Protein AF-A0A0F9Z5M5-F1 (afdb_monomer_lite)

Structure (mmCIF, N/CA/C/O backbone):
data_AF-A0A0F9Z5M5-F1
#
_entry.id   AF-A0A0F9Z5M5-F1
#
loop_
_atom_site.group_PDB
_atom_site.id
_atom_site.type_symbol
_atom_site.label_atom_id
_atom_site.label_alt_id
_atom_site.label_comp_id
_atom_site.label_asym_id
_atom_site.label_entity_id
_atom_site.label_seq_id
_atom_site.pdbx_PDB_ins_code
_atom_site.Cartn_x
_atom_site.Cartn_y
_atom_site.Cartn_z
_atom_site.occupancy
_atom_site.B_iso_or_equiv
_atom_site.auth_seq_id
_atom_site.auth_comp_id
_atom_site.auth_asym_id
_atom_site.auth_atom_id
_atom_site.pdbx_PDB_model_num
ATOM 1 N N . MET A 1 1 ? -6.703 -48.027 65.427 1.00 43.44 1 MET A N 1
ATOM 2 C CA . MET A 1 1 ? -5.356 -48.078 64.815 1.00 43.44 1 MET A CA 1
ATOM 3 C C . MET A 1 1 ? -5.454 -48.694 63.423 1.00 43.44 1 MET A C 1
ATOM 5 O O . MET A 1 1 ? -5.567 -49.906 63.315 1.00 43.44 1 MET A O 1
ATOM 9 N N . LYS A 1 2 ? -5.464 -47.878 62.363 1.00 37.56 2 LYS A N 1
ATOM 10 C CA . LYS A 1 2 ? -5.281 -48.326 60.972 1.00 37.56 2 LYS A CA 1
ATOM 11 C C . LYS A 1 2 ? -4.351 -47.316 60.296 1.00 37.56 2 LYS A C 1
ATOM 13 O O . LYS A 1 2 ? -4.646 -46.127 60.297 1.00 37.56 2 LYS A O 1
ATOM 18 N N . LYS A 1 3 ? -3.185 -47.791 59.857 1.00 40.62 3 LYS A N 1
ATOM 19 C CA . LYS A 1 3 ? -2.109 -46.996 59.254 1.00 40.62 3 LYS A CA 1
ATOM 20 C C . LYS A 1 3 ? -2.462 -46.734 57.786 1.00 40.62 3 LYS A C 1
ATOM 22 O O . LYS A 1 3 ? -2.681 -47.694 57.056 1.00 40.62 3 LYS A O 1
ATOM 27 N N . PHE A 1 4 ? -2.510 -45.471 57.367 1.00 39.47 4 PHE A N 1
ATOM 28 C CA . PHE A 1 4 ? -2.543 -45.097 55.950 1.00 39.47 4 PHE A CA 1
ATOM 29 C C . PHE A 1 4 ? -1.102 -44.925 55.461 1.00 39.47 4 PHE A C 1
ATOM 31 O O . PHE A 1 4 ? -0.333 -44.158 56.036 1.00 39.47 4 PHE A O 1
ATOM 38 N N . SER A 1 5 ? -0.732 -45.698 54.443 1.00 38.06 5 SER A N 1
ATOM 39 C CA . SER A 1 5 ? 0.566 -45.642 53.772 1.00 38.06 5 SER A CA 1
ATOM 40 C C . SER A 1 5 ? 0.435 -44.741 52.540 1.00 38.06 5 SER A C 1
ATOM 42 O O . SER A 1 5 ? -0.481 -44.931 51.741 1.00 38.06 5 SER A O 1
ATOM 44 N N . TYR A 1 6 ? 1.306 -43.737 52.422 1.00 44.00 6 TYR A N 1
ATOM 45 C CA . TYR A 1 6 ? 1.390 -42.830 51.276 1.00 44.00 6 TYR A CA 1
ATOM 46 C C . TYR A 1 6 ? 2.167 -43.509 50.140 1.00 44.00 6 TYR A C 1
ATOM 48 O O . TYR A 1 6 ? 3.350 -43.805 50.293 1.00 44.00 6 TYR A O 1
ATOM 56 N N . GLY A 1 7 ? 1.507 -43.748 49.005 1.00 44.16 7 GLY A N 1
ATOM 57 C CA . GLY A 1 7 ? 2.155 -44.142 47.755 1.00 44.16 7 GLY A CA 1
ATOM 58 C C . GLY A 1 7 ? 2.565 -42.905 46.957 1.00 44.16 7 GLY A C 1
ATOM 59 O O . GLY A 1 7 ? 1.721 -42.080 46.617 1.00 44.16 7 GLY A O 1
ATOM 60 N N . ILE A 1 8 ? 3.859 -42.774 46.672 1.00 45.84 8 ILE A N 1
ATOM 61 C CA . ILE A 1 8 ? 4.431 -41.740 45.802 1.00 45.84 8 ILE A CA 1
ATOM 62 C C . ILE A 1 8 ? 4.088 -42.104 44.351 1.00 45.84 8 ILE A C 1
ATOM 64 O O . ILE A 1 8 ? 4.605 -43.084 43.820 1.00 45.84 8 ILE A O 1
ATOM 68 N N . ALA A 1 9 ? 3.214 -41.327 43.711 1.00 45.81 9 ALA A N 1
ATOM 69 C CA . ALA A 1 9 ? 2.979 -41.405 42.273 1.00 45.81 9 ALA A CA 1
ATOM 70 C C . ALA A 1 9 ? 4.028 -40.545 41.552 1.00 45.81 9 ALA A C 1
ATOM 72 O O . ALA A 1 9 ? 3.984 -39.316 41.595 1.00 45.81 9 ALA A O 1
ATOM 73 N N . LEU A 1 10 ? 4.999 -41.206 40.922 1.00 44.00 10 LEU A N 1
ATOM 74 C CA . LEU A 1 10 ? 6.017 -40.589 40.078 1.00 44.00 10 LEU A CA 1
ATOM 75 C C . LEU A 1 10 ? 5.361 -40.194 38.741 1.00 44.00 10 LEU A C 1
ATOM 77 O O . LEU A 1 10 ? 5.161 -41.034 37.866 1.00 44.00 10 LEU A O 1
ATOM 81 N N . GLY A 1 11 ? 4.950 -38.932 38.608 1.00 46.72 11 GLY A N 1
ATOM 82 C CA . GLY A 1 11 ? 4.392 -38.397 37.366 1.00 46.72 11 GLY A CA 1
ATOM 83 C C . GLY A 1 11 ? 5.468 -38.277 36.286 1.00 46.72 11 GLY A C 1
ATOM 84 O O . GLY A 1 11 ? 6.406 -37.495 36.428 1.00 46.72 11 GLY A O 1
ATOM 85 N N . LEU A 1 12 ? 5.329 -39.047 35.205 1.00 49.50 12 LEU A N 1
ATOM 86 C CA . LEU A 1 12 ? 6.102 -38.885 33.973 1.00 49.50 12 LEU A CA 1
ATOM 87 C C . LEU A 1 12 ? 5.717 -37.551 33.315 1.00 49.50 12 LEU A C 1
ATOM 89 O O . LEU A 1 12 ? 4.673 -37.436 32.675 1.00 49.50 12 LEU A O 1
ATOM 93 N N . LEU A 1 13 ? 6.566 -36.539 33.491 1.00 45.50 13 LEU A N 1
ATOM 94 C CA . LEU A 1 13 ? 6.554 -35.314 32.695 1.00 45.50 13 LEU A CA 1
ATOM 95 C C . LEU A 1 13 ? 6.921 -35.674 31.250 1.00 45.50 13 LEU A C 1
ATOM 97 O O . LEU A 1 13 ? 8.088 -35.902 30.935 1.00 45.50 13 LEU A O 1
ATOM 101 N N . ILE A 1 14 ? 5.923 -35.740 30.371 1.00 52.19 14 ILE A N 1
ATOM 102 C CA . ILE A 1 14 ? 6.148 -35.758 28.925 1.00 52.19 14 ILE A CA 1
ATOM 103 C C . ILE A 1 14 ? 6.487 -34.321 28.529 1.00 52.19 14 ILE A C 1
ATOM 105 O O . ILE A 1 14 ? 5.607 -33.497 28.290 1.00 52.19 14 ILE A O 1
ATOM 109 N N . SER A 1 15 ? 7.779 -34.004 28.523 1.00 46.41 15 SER A N 1
ATOM 110 C CA . SER A 1 15 ? 8.283 -32.754 27.965 1.00 46.41 15 SER A CA 1
ATOM 111 C C . SER A 1 15 ? 7.985 -32.732 26.467 1.00 46.41 15 SER A C 1
ATOM 113 O O . SER A 1 15 ? 8.542 -33.522 25.706 1.00 46.41 15 SER A O 1
ATOM 115 N N . PHE A 1 16 ? 7.095 -31.838 26.043 1.00 57.31 16 PHE A N 1
ATOM 116 C CA . PHE A 1 16 ? 6.850 -31.558 24.633 1.00 57.31 16 PHE A CA 1
ATOM 117 C C . PHE A 1 16 ? 8.074 -30.807 24.091 1.00 57.31 16 PHE A C 1
ATOM 119 O O . PHE A 1 16 ? 8.231 -29.609 24.317 1.00 57.31 16 PHE A O 1
ATOM 126 N N . ILE A 1 17 ? 9.000 -31.532 23.462 1.00 60.59 17 ILE A N 1
ATOM 127 C CA . ILE A 1 17 ? 10.152 -30.929 22.790 1.00 60.59 17 ILE A CA 1
ATOM 128 C C . ILE A 1 17 ? 9.629 -30.337 21.474 1.00 60.59 17 ILE A C 1
ATOM 130 O O . ILE A 1 17 ? 9.113 -31.099 20.653 1.00 60.59 17 ILE A O 1
ATOM 134 N N . PRO A 1 18 ? 9.729 -29.016 21.244 1.00 49.28 18 PRO A N 1
ATOM 135 C CA . PRO A 1 18 ? 9.397 -28.456 19.944 1.00 49.28 18 PRO A CA 1
ATOM 136 C C . PRO A 1 18 ? 10.365 -29.047 18.916 1.00 49.28 18 PRO A C 1
ATOM 138 O O . PRO A 1 18 ? 11.583 -28.960 19.080 1.00 49.28 18 PRO A O 1
ATOM 141 N N . ALA A 1 19 ? 9.828 -29.695 17.881 1.00 49.19 19 ALA A N 1
ATOM 142 C CA . ALA A 1 19 ? 10.633 -30.231 16.796 1.00 49.19 19 ALA A CA 1
ATOM 143 C C . ALA A 1 19 ? 11.334 -29.064 16.091 1.00 49.19 19 ALA A C 1
ATOM 145 O O . ALA A 1 19 ? 10.706 -28.272 15.390 1.00 49.19 19 ALA A O 1
ATOM 146 N N . THR A 1 20 ? 12.642 -28.934 16.295 1.00 40.03 20 THR A N 1
ATOM 147 C CA . THR A 1 20 ? 13.469 -28.041 15.489 1.00 40.03 20 THR A CA 1
ATOM 148 C C . THR A 1 20 ? 13.475 -28.583 14.067 1.00 40.03 20 THR A C 1
ATOM 150 O O . THR A 1 20 ? 13.992 -29.677 13.835 1.00 40.03 20 THR A O 1
ATOM 153 N N . ILE A 1 21 ? 12.898 -27.837 13.123 1.00 47.84 21 ILE A N 1
ATOM 154 C CA . ILE A 1 21 ? 13.001 -28.121 11.688 1.00 47.84 21 ILE A CA 1
ATOM 155 C C . ILE A 1 21 ? 14.459 -27.869 11.292 1.00 47.84 21 ILE A C 1
ATOM 157 O O . ILE A 1 21 ? 14.852 -26.766 10.922 1.00 47.84 21 ILE A O 1
ATOM 161 N N . ALA A 1 22 ? 15.299 -28.888 11.456 1.00 47.69 22 ALA A N 1
ATOM 162 C CA . ALA A 1 22 ? 16.627 -28.901 10.875 1.00 47.69 22 ALA A CA 1
ATOM 163 C C . ALA A 1 22 ? 16.461 -29.086 9.363 1.00 47.69 22 ALA A C 1
ATOM 165 O O . ALA A 1 22 ? 15.800 -30.030 8.922 1.00 47.69 22 ALA A O 1
ATOM 166 N N . ALA A 1 23 ? 17.049 -28.189 8.569 1.00 51.50 23 ALA A N 1
ATOM 167 C CA . ALA A 1 23 ? 17.140 -28.370 7.126 1.00 51.50 23 ALA A CA 1
ATOM 168 C C . ALA A 1 23 ? 17.802 -29.728 6.858 1.00 51.50 23 ALA A C 1
ATOM 170 O O . ALA A 1 23 ? 18.969 -29.938 7.188 1.00 51.50 23 ALA A O 1
ATOM 171 N N . THR A 1 24 ? 17.027 -30.680 6.340 1.00 62.72 24 THR A N 1
ATOM 172 C CA . THR A 1 24 ? 17.525 -32.032 6.095 1.00 62.72 24 THR A CA 1
ATOM 173 C C . THR A 1 24 ? 18.386 -31.981 4.842 1.00 62.72 24 THR A C 1
ATOM 175 O O . THR A 1 24 ? 17.888 -31.683 3.760 1.00 62.72 24 THR A O 1
ATOM 178 N N . THR A 1 25 ? 19.688 -32.210 4.990 1.00 79.44 25 THR A N 1
ATOM 179 C CA . THR A 1 25 ? 20.616 -32.358 3.868 1.00 79.44 25 THR A CA 1
ATOM 180 C C . THR A 1 25 ? 20.804 -33.844 3.578 1.00 79.44 25 THR A C 1
ATOM 182 O O . THR A 1 25 ? 21.064 -34.635 4.485 1.00 79.44 25 THR A O 1
ATOM 185 N N . PHE A 1 26 ? 20.650 -34.239 2.314 1.00 90.94 26 PHE A N 1
ATOM 186 C CA . PHE A 1 26 ? 20.865 -35.619 1.872 1.00 90.94 26 PHE A CA 1
ATOM 187 C C . PHE A 1 26 ? 22.280 -35.767 1.319 1.00 90.94 26 PHE A C 1
ATOM 189 O O . PHE A 1 26 ? 22.700 -34.970 0.479 1.00 90.94 26 PHE A O 1
ATOM 196 N N . PHE A 1 27 ? 23.029 -36.776 1.767 1.00 92.00 27 PHE A N 1
ATOM 197 C CA . PHE A 1 27 ? 24.441 -36.920 1.377 1.00 92.00 27 PHE A CA 1
ATOM 198 C C . PHE A 1 27 ? 24.638 -37.285 -0.105 1.00 92.00 27 PHE A C 1
ATOM 200 O O . PHE A 1 27 ? 25.731 -37.122 -0.643 1.00 92.00 27 PHE A O 1
ATOM 207 N N . ASP A 1 28 ? 23.598 -37.795 -0.762 1.00 92.88 28 ASP A N 1
ATOM 208 C CA . ASP A 1 28 ? 23.586 -38.229 -2.160 1.00 92.88 28 ASP A CA 1
ATOM 209 C C . ASP A 1 28 ? 22.924 -37.214 -3.108 1.00 92.88 28 ASP A C 1
ATOM 211 O O . ASP A 1 28 ? 22.739 -37.500 -4.290 1.00 92.88 28 ASP A O 1
ATOM 215 N N . VAL A 1 29 ? 22.604 -36.012 -2.619 1.00 92.75 29 VAL A N 1
ATOM 216 C CA . VAL A 1 29 ? 22.066 -34.907 -3.422 1.00 92.75 29 VAL A CA 1
ATOM 217 C C . VAL A 1 29 ? 23.162 -33.863 -3.625 1.00 92.75 29 VAL A C 1
ATOM 219 O O . VAL A 1 29 ? 23.455 -33.049 -2.752 1.00 92.75 29 VAL A O 1
ATOM 222 N N . GLN A 1 30 ? 23.800 -33.891 -4.797 1.00 91.88 30 GLN A N 1
ATOM 223 C CA . GLN A 1 30 ? 24.919 -32.992 -5.101 1.00 91.88 30 GLN A CA 1
ATOM 224 C C . GLN A 1 30 ? 24.427 -31.557 -5.338 1.00 91.88 30 GLN A C 1
ATOM 226 O O . GLN A 1 30 ? 23.383 -31.349 -5.957 1.00 91.88 30 GLN A O 1
ATOM 231 N N . LEU A 1 31 ? 25.198 -30.561 -4.887 1.00 88.00 31 LEU A N 1
ATOM 232 C CA . LEU A 1 31 ? 24.842 -29.133 -4.975 1.00 88.00 31 LEU A CA 1
ATOM 233 C C . LEU A 1 31 ? 24.601 -28.635 -6.407 1.00 88.00 31 LEU A C 1
ATOM 235 O O . LEU A 1 31 ? 23.789 -27.749 -6.625 1.00 88.00 31 LEU A O 1
ATOM 239 N N . ASN A 1 32 ? 25.297 -29.205 -7.386 1.00 91.62 32 ASN A N 1
ATOM 240 C CA . ASN A 1 32 ? 25.220 -28.828 -8.799 1.00 91.62 32 ASN A CA 1
ATOM 241 C C . ASN A 1 32 ? 24.261 -29.710 -9.620 1.00 91.62 32 ASN A C 1
ATOM 243 O O . ASN A 1 32 ? 24.210 -29.581 -10.843 1.00 91.62 32 ASN A O 1
ATOM 247 N N . SER A 1 33 ? 23.536 -30.633 -8.982 1.00 92.19 33 SER A N 1
ATOM 248 C CA . SER A 1 33 ? 22.550 -31.458 -9.678 1.00 92.19 33 SER A CA 1
ATOM 249 C C . SER A 1 33 ? 21.309 -30.645 -10.023 1.00 92.19 33 SER A C 1
ATOM 251 O O . SER A 1 33 ? 20.822 -29.868 -9.207 1.00 92.19 33 SER A O 1
ATOM 253 N N . TRP A 1 34 ? 20.741 -30.884 -11.206 1.00 94.88 34 TRP A N 1
ATOM 254 C CA . TRP A 1 34 ? 19.556 -30.170 -11.700 1.00 94.88 34 TRP A CA 1
ATOM 255 C C . TRP A 1 34 ? 18.333 -30.275 -10.768 1.00 94.88 34 TRP A C 1
ATOM 257 O O . TRP A 1 34 ? 17.458 -29.415 -10.800 1.00 94.88 34 TRP A O 1
ATOM 267 N N . TYR A 1 35 ? 18.265 -31.321 -9.937 1.00 91.69 35 TYR A N 1
ATOM 268 C CA . TYR A 1 35 ? 17.181 -31.560 -8.983 1.00 91.69 35 TYR A CA 1
ATOM 269 C C . TYR A 1 35 ? 17.442 -31.000 -7.577 1.00 91.69 35 TYR A C 1
ATOM 271 O O . TYR A 1 35 ? 16.535 -31.069 -6.748 1.00 91.69 35 TYR A O 1
ATOM 279 N N . ASN A 1 36 ? 18.637 -30.467 -7.282 1.00 93.25 36 ASN A N 1
ATOM 280 C CA . ASN A 1 36 ? 19.025 -30.057 -5.926 1.00 93.25 36 ASN A CA 1
ATOM 281 C C . ASN A 1 36 ? 18.005 -29.090 -5.310 1.00 93.25 36 ASN A C 1
ATOM 283 O O . ASN A 1 36 ? 17.391 -29.418 -4.296 1.00 93.25 36 ASN A O 1
ATOM 287 N N . ASP A 1 37 ? 17.746 -27.967 -5.984 1.00 90.81 37 ASP A N 1
ATOM 288 C CA . ASP A 1 37 ? 16.837 -26.924 -5.498 1.00 90.81 37 ASP A CA 1
ATOM 289 C C . ASP A 1 37 ? 15.429 -27.463 -5.222 1.00 90.81 37 ASP A C 1
ATOM 291 O O . ASP A 1 37 ? 14.803 -27.133 -4.215 1.00 90.81 37 ASP A O 1
ATOM 295 N N . SER A 1 38 ? 14.933 -28.337 -6.102 1.00 93.38 38 SER A N 1
ATOM 296 C CA . SER A 1 38 ? 13.601 -28.932 -5.965 1.00 93.38 38 SER A CA 1
ATOM 297 C C . SER A 1 38 ? 13.529 -29.871 -4.763 1.00 93.38 38 SER A C 1
ATOM 299 O O . SER A 1 38 ? 12.579 -29.800 -3.983 1.00 93.38 38 SER A O 1
ATOM 301 N N . VAL A 1 39 ? 14.542 -30.722 -4.584 1.00 93.50 39 VAL A N 1
ATOM 302 C CA . VAL A 1 39 ? 14.620 -31.661 -3.460 1.00 93.50 39 VAL A CA 1
ATOM 303 C C . VAL A 1 39 ? 14.765 -30.907 -2.140 1.00 93.50 39 VAL A C 1
ATOM 305 O O . VAL A 1 39 ? 14.009 -31.151 -1.201 1.00 93.50 39 VAL A O 1
ATOM 308 N N . MET A 1 40 ? 15.672 -29.934 -2.072 1.00 91.69 40 MET A N 1
ATOM 309 C CA . MET A 1 40 ? 15.881 -29.140 -0.861 1.00 91.69 40 MET A CA 1
ATOM 310 C C . MET A 1 40 ? 14.625 -28.349 -0.484 1.00 91.69 40 MET A C 1
ATOM 312 O O . MET A 1 40 ? 14.223 -28.360 0.680 1.00 91.69 40 MET A O 1
ATOM 316 N N . LYS A 1 41 ? 13.947 -27.732 -1.461 1.00 91.19 41 LYS A N 1
ATOM 317 C CA . LYS A 1 41 ? 12.695 -27.002 -1.225 1.00 91.19 41 LYS A CA 1
ATOM 318 C C . LYS A 1 41 ? 11.592 -27.921 -0.707 1.00 91.19 41 LYS A C 1
ATOM 320 O O . LYS A 1 41 ? 11.009 -27.646 0.336 1.00 91.19 41 LYS A O 1
ATOM 325 N N . LEU A 1 42 ? 11.307 -29.020 -1.407 1.00 93.38 42 LEU A N 1
ATOM 326 C CA . LEU A 1 42 ? 10.233 -29.938 -1.016 1.00 93.38 42 LEU A CA 1
ATOM 327 C C . LEU A 1 42 ? 10.525 -30.641 0.316 1.00 93.38 42 LEU A C 1
ATOM 329 O O . LEU A 1 42 ? 9.593 -30.909 1.073 1.00 93.38 42 LEU A O 1
ATOM 333 N N . SER A 1 43 ? 11.795 -30.927 0.618 1.00 92.88 43 SER A N 1
ATOM 334 C CA . SER A 1 43 ? 12.188 -31.493 1.910 1.00 92.88 43 SER A CA 1
ATOM 335 C C . SER A 1 43 ? 12.054 -30.471 3.033 1.00 92.88 43 SER A C 1
ATOM 337 O O . SER A 1 43 ? 11.601 -30.830 4.116 1.00 92.88 43 SER A O 1
ATOM 339 N N . GLY A 1 44 ? 12.406 -29.206 2.784 1.00 87.94 44 GLY A N 1
ATOM 340 C CA . GLY A 1 44 ? 12.206 -28.110 3.735 1.00 87.94 44 GLY A CA 1
ATOM 341 C C . GLY A 1 44 ? 10.730 -27.867 4.057 1.00 87.94 44 GLY A C 1
ATOM 342 O O . GLY A 1 44 ? 10.398 -27.542 5.191 1.00 87.94 44 GLY A O 1
ATOM 343 N N . LEU A 1 45 ? 9.842 -28.107 3.087 1.00 89.38 45 LEU A N 1
ATOM 344 C CA . LEU A 1 45 ? 8.386 -28.092 3.273 1.00 89.38 45 LEU A CA 1
ATOM 345 C C . LEU A 1 45 ? 7.833 -29.381 3.915 1.00 89.38 45 LEU A C 1
ATOM 347 O O . LEU A 1 45 ? 6.632 -29.483 4.146 1.00 89.38 45 LEU A O 1
ATOM 351 N N . GLY A 1 46 ? 8.670 -30.395 4.164 1.00 90.69 46 GLY A N 1
ATOM 352 C CA . GLY A 1 46 ? 8.250 -31.693 4.706 1.00 90.69 46 GLY A CA 1
ATOM 353 C C . GLY A 1 46 ? 7.440 -32.570 3.739 1.00 90.69 46 GLY A C 1
ATOM 354 O O . GLY A 1 46 ? 6.939 -33.620 4.148 1.00 90.69 46 GLY A O 1
ATOM 355 N N . ILE A 1 47 ? 7.322 -32.173 2.466 1.00 94.50 47 ILE A N 1
ATOM 356 C CA . ILE A 1 47 ? 6.550 -32.880 1.431 1.00 94.50 47 ILE A CA 1
ATOM 357 C C . ILE A 1 47 ? 7.255 -34.182 1.047 1.00 94.50 47 ILE A C 1
ATOM 359 O O . ILE A 1 47 ? 6.648 -35.255 1.032 1.00 94.50 47 ILE A O 1
ATOM 363 N N . ILE A 1 48 ? 8.561 -34.098 0.793 1.00 93.69 48 ILE A N 1
ATOM 364 C CA . ILE A 1 48 ? 9.418 -35.269 0.601 1.00 93.69 48 ILE A CA 1
ATOM 365 C C . ILE A 1 48 ? 10.283 -35.480 1.838 1.00 93.69 48 ILE A C 1
ATOM 367 O O . ILE A 1 48 ? 10.614 -34.544 2.560 1.00 93.69 48 ILE A O 1
ATOM 371 N N . GLN A 1 49 ? 10.645 -36.731 2.081 1.00 89.75 49 GLN A N 1
ATOM 372 C CA . GLN A 1 49 ? 11.559 -37.120 3.146 1.00 89.75 49 GLN A CA 1
ATOM 373 C C . GLN A 1 49 ? 12.539 -38.130 2.561 1.00 89.75 49 GLN A C 1
ATOM 375 O O . GLN A 1 49 ? 12.158 -38.940 1.712 1.00 89.75 49 GLN A O 1
ATOM 380 N N . GLY A 1 50 ? 13.791 -38.063 2.998 1.00 88.75 50 GLY A N 1
ATOM 381 C CA . GLY A 1 50 ? 14.782 -39.074 2.658 1.00 88.75 50 GLY A CA 1
ATOM 382 C C . GLY A 1 50 ? 14.545 -40.385 3.401 1.00 88.75 50 GLY A C 1
ATOM 383 O O . GLY A 1 50 ? 13.589 -40.560 4.158 1.00 88.75 50 GLY A O 1
ATOM 384 N N . TYR A 1 51 ? 15.456 -41.316 3.190 1.00 90.19 51 TYR A N 1
ATOM 385 C CA . TYR A 1 51 ? 15.492 -42.594 3.875 1.00 90.19 51 TYR A CA 1
ATOM 386 C C . TYR A 1 51 ? 16.152 -42.452 5.249 1.00 90.19 51 TYR A C 1
ATOM 388 O O . TYR A 1 51 ? 16.883 -41.503 5.529 1.00 90.19 51 TYR A O 1
ATOM 396 N N . SER A 1 52 ? 15.936 -43.446 6.109 1.00 89.69 52 SER A N 1
ATOM 397 C CA . SER A 1 52 ? 16.507 -43.491 7.462 1.00 89.69 52 SER A CA 1
ATOM 398 C C . SER A 1 52 ? 18.039 -43.503 7.499 1.00 89.69 52 SER A C 1
ATOM 400 O O . SER A 1 52 ? 18.620 -43.254 8.549 1.00 89.69 52 SER A O 1
ATOM 402 N N . ASP A 1 53 ? 18.689 -43.832 6.380 1.00 91.19 53 ASP A N 1
ATOM 403 C CA . ASP A 1 53 ? 20.146 -43.803 6.219 1.00 91.19 53 ASP A CA 1
ATOM 404 C C . ASP A 1 53 ? 20.691 -42.391 5.916 1.00 91.19 53 ASP A C 1
ATOM 406 O O . ASP A 1 53 ? 21.904 -42.211 5.900 1.00 91.19 53 ASP A O 1
ATOM 410 N N . GLY A 1 54 ? 19.820 -41.395 5.706 1.00 89.19 54 GLY A N 1
ATOM 411 C CA . GLY A 1 54 ? 20.191 -40.020 5.358 1.00 89.19 54 GLY A CA 1
ATOM 412 C C . GLY A 1 54 ? 20.298 -39.745 3.852 1.00 89.19 54 GLY A C 1
ATOM 413 O O . GLY A 1 54 ? 20.735 -38.662 3.467 1.00 89.19 54 GLY A O 1
ATOM 414 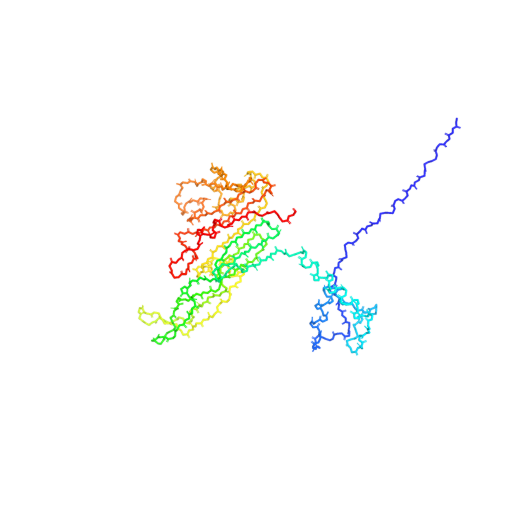N N . SER A 1 55 ? 19.917 -40.700 2.999 1.00 93.69 55 SER A N 1
ATOM 415 C CA . SER A 1 55 ? 19.895 -40.543 1.535 1.00 93.69 55 SER A CA 1
ATOM 416 C C . SER A 1 55 ? 18.534 -40.075 1.008 1.00 93.69 55 SER A C 1
ATOM 418 O O . SER A 1 55 ? 17.516 -40.229 1.680 1.00 93.69 55 SER A O 1
ATOM 420 N N . TYR A 1 56 ? 18.486 -39.564 -0.222 1.00 93.56 56 TYR A N 1
ATOM 421 C CA . TYR A 1 56 ? 17.255 -39.297 -0.979 1.00 93.56 56 TYR A CA 1
ATOM 422 C C . TYR A 1 56 ? 17.035 -40.281 -2.140 1.00 93.56 56 TYR A C 1
ATOM 424 O O . TYR A 1 56 ? 15.898 -40.548 -2.521 1.00 93.56 56 TYR A O 1
ATOM 432 N N . LYS A 1 57 ? 18.111 -40.871 -2.669 1.00 94.31 57 LYS A N 1
ATOM 433 C CA . LYS A 1 57 ? 18.155 -41.798 -3.812 1.00 94.31 57 LYS A CA 1
ATOM 434 C C . LYS A 1 57 ? 17.532 -41.192 -5.080 1.00 94.31 57 LYS A C 1
ATOM 436 O O . LYS A 1 57 ? 16.560 -41.749 -5.590 1.00 94.31 57 LYS A O 1
ATOM 441 N N . PRO A 1 58 ? 18.085 -40.083 -5.613 1.00 92.25 58 PRO A N 1
ATOM 442 C CA . PRO A 1 58 ? 17.480 -39.322 -6.713 1.00 92.25 58 PRO A CA 1
ATOM 443 C C . PRO A 1 58 ? 17.271 -40.131 -8.004 1.00 92.25 58 PRO A C 1
ATOM 445 O O . PRO A 1 58 ? 16.315 -39.874 -8.729 1.00 92.25 58 PRO A O 1
ATOM 448 N N . ASP A 1 59 ? 18.115 -41.134 -8.267 1.00 92.88 59 ASP A N 1
ATOM 449 C CA . ASP A 1 59 ? 18.026 -41.985 -9.465 1.00 92.88 59 ASP A CA 1
ATOM 450 C C . ASP A 1 59 ? 17.137 -43.231 -9.273 1.00 92.88 59 ASP A C 1
ATOM 452 O O . ASP A 1 59 ? 16.960 -44.037 -10.190 1.00 92.88 59 ASP A O 1
ATOM 456 N N . LYS A 1 60 ? 16.578 -43.437 -8.072 1.00 94.31 60 LYS A N 1
ATOM 457 C CA . LYS A 1 60 ? 15.675 -44.559 -7.798 1.00 94.31 60 LYS A CA 1
ATOM 458 C C . LYS A 1 60 ? 14.278 -44.232 -8.325 1.00 94.31 60 LYS A C 1
ATOM 460 O O . LYS A 1 60 ? 13.695 -43.208 -7.983 1.00 94.31 60 LYS A O 1
ATOM 465 N N . ASN A 1 61 ? 13.687 -45.168 -9.067 1.00 94.12 61 ASN A N 1
ATOM 466 C CA . ASN A 1 61 ? 12.283 -45.071 -9.461 1.00 94.12 61 ASN A CA 1
ATOM 467 C C . ASN A 1 61 ? 11.364 -44.967 -8.233 1.00 94.12 61 ASN A C 1
ATOM 469 O O . ASN A 1 61 ? 11.401 -45.825 -7.346 1.00 94.12 61 ASN A O 1
ATOM 473 N N . VAL A 1 62 ? 10.504 -43.949 -8.239 1.00 92.44 62 VAL A N 1
ATOM 474 C CA . VAL A 1 62 ? 9.443 -43.762 -7.244 1.00 92.44 62 VAL A CA 1
ATOM 475 C C . VAL A 1 62 ? 8.361 -44.814 -7.465 1.00 92.44 62 VAL A C 1
ATOM 477 O O . VAL A 1 62 ? 7.844 -44.975 -8.573 1.00 92.44 62 VAL A O 1
ATOM 480 N N . ASN A 1 63 ? 8.000 -45.545 -6.413 1.00 95.31 63 ASN A N 1
ATOM 481 C CA . ASN A 1 63 ? 6.893 -46.495 -6.474 1.00 95.31 63 ASN A CA 1
ATOM 482 C C . ASN A 1 63 ? 5.541 -45.820 -6.172 1.00 95.31 63 ASN A C 1
ATOM 484 O O . ASN A 1 63 ? 5.465 -44.691 -5.692 1.00 95.31 63 ASN A O 1
ATOM 488 N N . ARG A 1 64 ? 4.436 -46.530 -6.436 1.00 96.50 64 ARG A N 1
ATOM 489 C CA . ARG A 1 64 ? 3.078 -45.979 -6.267 1.00 96.50 64 ARG A CA 1
ATOM 490 C C . ARG A 1 64 ? 2.765 -45.541 -4.832 1.00 96.50 64 ARG A C 1
ATOM 492 O O . ARG A 1 64 ? 2.026 -44.579 -4.666 1.00 96.50 64 ARG A O 1
ATOM 499 N N . ALA A 1 65 ? 3.288 -46.237 -3.823 1.00 95.25 65 ALA A N 1
ATOM 500 C CA . ALA A 1 65 ? 3.054 -45.892 -2.423 1.00 95.25 65 ALA A CA 1
ATOM 501 C C . ALA A 1 65 ? 3.847 -44.643 -2.018 1.00 95.25 65 ALA A C 1
ATOM 503 O O . ALA A 1 65 ? 3.292 -43.745 -1.395 1.00 95.25 65 ALA A O 1
ATOM 504 N N . GLU A 1 66 ? 5.112 -44.550 -2.435 1.00 92.38 66 GLU A N 1
ATOM 505 C CA . GLU A 1 66 ? 5.944 -43.356 -2.240 1.00 92.38 66 GLU A CA 1
ATOM 506 C C . GLU A 1 66 ? 5.297 -42.132 -2.904 1.00 92.38 66 GLU A C 1
ATOM 508 O O . GLU A 1 66 ? 5.136 -41.097 -2.262 1.00 92.38 66 GLU A O 1
ATOM 513 N N . LEU A 1 67 ? 4.831 -42.269 -4.152 1.00 95.62 67 LEU A N 1
ATOM 514 C CA . LEU A 1 67 ? 4.121 -41.196 -4.849 1.00 95.62 67 LEU A CA 1
ATOM 515 C C . LEU A 1 67 ? 2.831 -40.787 -4.123 1.00 95.62 67 LEU A C 1
ATOM 517 O O . LEU A 1 67 ? 2.567 -39.595 -3.988 1.00 95.62 67 LEU A O 1
ATOM 521 N N . ALA A 1 68 ? 2.039 -41.750 -3.641 1.00 96.88 68 ALA A N 1
ATOM 522 C CA . ALA A 1 68 ? 0.801 -41.459 -2.918 1.00 96.88 68 ALA A CA 1
ATOM 523 C C . ALA A 1 68 ? 1.059 -40.643 -1.641 1.00 96.88 68 ALA A C 1
ATOM 525 O O . ALA A 1 68 ? 0.349 -39.675 -1.394 1.00 96.88 68 ALA A O 1
ATOM 526 N N . VAL A 1 69 ? 2.105 -40.979 -0.879 1.00 95.50 69 VAL A N 1
ATOM 527 C CA . VAL A 1 69 ? 2.499 -40.227 0.326 1.00 95.50 69 VAL A CA 1
ATOM 528 C C . VAL A 1 69 ? 2.964 -38.809 -0.018 1.00 95.50 69 VAL A C 1
ATOM 530 O O . VAL A 1 69 ? 2.620 -37.865 0.688 1.00 95.50 69 VAL A O 1
ATOM 533 N N . ILE A 1 70 ? 3.725 -38.635 -1.105 1.00 95.56 70 ILE A N 1
ATOM 534 C CA . ILE A 1 70 ? 4.152 -37.304 -1.566 1.00 95.56 70 ILE A CA 1
ATOM 535 C C . ILE A 1 70 ? 2.935 -36.450 -1.941 1.00 95.56 70 ILE A C 1
ATOM 537 O O . ILE A 1 70 ? 2.863 -35.287 -1.546 1.00 95.56 70 ILE A O 1
ATOM 541 N N . ILE A 1 71 ? 1.970 -37.021 -2.671 1.00 96.94 71 ILE A N 1
ATOM 542 C CA . ILE A 1 71 ? 0.735 -36.326 -3.061 1.00 96.94 71 ILE A CA 1
ATOM 543 C C . ILE A 1 71 ? -0.091 -35.953 -1.827 1.00 96.94 71 ILE A C 1
ATOM 545 O O . ILE A 1 71 ? -0.529 -34.813 -1.730 1.00 96.94 71 ILE A O 1
ATOM 549 N N . ASP A 1 72 ? -0.273 -36.870 -0.879 1.00 96.31 72 ASP A N 1
ATOM 550 C CA . ASP A 1 72 ? -1.030 -36.634 0.357 1.00 96.31 72 ASP A CA 1
ATOM 551 C C . ASP A 1 72 ? -0.451 -35.470 1.183 1.00 96.31 72 ASP A C 1
ATOM 553 O O . ASP A 1 72 ? -1.162 -34.537 1.566 1.00 96.31 72 ASP A O 1
ATOM 557 N N . ARG A 1 73 ? 0.875 -35.451 1.362 1.00 95.69 73 ARG A N 1
ATOM 558 C CA . ARG A 1 73 ? 1.576 -34.355 2.050 1.00 95.69 73 ARG A CA 1
ATOM 559 C C . ARG A 1 73 ? 1.503 -33.044 1.280 1.00 95.69 73 ARG A C 1
ATOM 561 O O . ARG A 1 73 ? 1.326 -31.995 1.893 1.00 95.69 73 ARG A O 1
ATOM 568 N N . LEU A 1 74 ? 1.623 -33.090 -0.048 1.00 94.75 74 LEU A N 1
ATOM 569 C CA . LEU A 1 74 ? 1.483 -31.908 -0.896 1.00 94.75 74 LEU A CA 1
ATOM 570 C C . LEU A 1 74 ? 0.070 -31.322 -0.800 1.00 94.75 74 LEU A C 1
ATOM 572 O O . LEU A 1 74 ? -0.066 -30.110 -0.668 1.00 94.75 74 LEU A O 1
ATOM 576 N N . LEU A 1 75 ? -0.969 -32.158 -0.850 1.00 93.31 75 LEU A N 1
ATOM 577 C CA . LEU A 1 75 ? -2.358 -31.717 -0.720 1.00 93.31 75 LEU A CA 1
ATOM 578 C C . LEU A 1 75 ? -2.614 -31.117 0.660 1.00 93.31 75 LEU A C 1
ATOM 580 O O . LEU A 1 75 ? -3.135 -30.012 0.736 1.00 93.31 75 LEU A O 1
ATOM 584 N N . THR A 1 76 ? -2.151 -31.778 1.722 1.00 90.06 76 THR A N 1
ATOM 585 C CA . THR A 1 76 ? -2.233 -31.254 3.092 1.00 90.06 76 THR A CA 1
ATOM 586 C C . THR A 1 76 ? -1.527 -29.904 3.216 1.00 90.06 76 THR A C 1
ATOM 588 O O . THR A 1 76 ? -2.069 -28.971 3.801 1.00 90.06 76 THR A O 1
ATOM 591 N N . TYR A 1 77 ? -0.330 -29.764 2.636 1.00 88.44 77 TYR A N 1
ATOM 592 C CA . TYR A 1 77 ? 0.390 -28.491 2.602 1.00 88.44 77 TYR A CA 1
ATOM 593 C C . TYR A 1 77 ? -0.423 -27.414 1.873 1.00 88.44 77 TYR A C 1
ATOM 595 O O . TYR A 1 77 ? -0.644 -26.343 2.423 1.00 88.44 77 TYR A O 1
ATOM 603 N N . VAL A 1 78 ? -0.939 -27.706 0.675 1.00 86.62 78 VAL A N 1
ATOM 604 C CA . VAL A 1 78 ? -1.763 -26.765 -0.103 1.00 86.62 78 VAL A CA 1
ATOM 605 C C . VAL A 1 78 ? -3.054 -26.387 0.630 1.00 86.62 78 VAL A C 1
ATOM 607 O O . VAL A 1 78 ? -3.471 -25.234 0.569 1.00 86.62 78 VAL A O 1
ATOM 610 N N . GLU A 1 79 ? -3.705 -27.327 1.311 1.00 83.81 79 GLU A N 1
ATOM 611 C CA . GLU A 1 79 ? -4.901 -27.065 2.116 1.00 83.81 79 GLU A CA 1
ATOM 612 C C . GLU A 1 79 ? -4.583 -26.185 3.324 1.00 83.81 79 GLU A C 1
ATOM 614 O O . GLU A 1 79 ? -5.292 -25.209 3.560 1.00 83.81 79 GLU A O 1
ATOM 619 N N . ASN A 1 80 ? -3.482 -26.458 4.025 1.00 80.69 80 ASN A N 1
ATOM 620 C CA . ASN A 1 80 ? -3.018 -25.628 5.131 1.00 80.69 80 ASN A CA 1
ATOM 621 C C . ASN A 1 80 ? -2.628 -24.222 4.660 1.00 80.69 80 ASN A C 1
ATOM 623 O O . ASN A 1 80 ? -2.982 -23.253 5.315 1.00 80.69 80 ASN A O 1
ATOM 627 N N . GLU A 1 81 ? -1.960 -24.073 3.516 1.00 79.94 81 GLU A N 1
ATOM 628 C CA . GLU A 1 81 ? -1.651 -22.760 2.924 1.00 79.94 81 GLU A CA 1
ATOM 629 C C . GLU A 1 81 ? -2.924 -21.999 2.525 1.00 79.94 81 GLU A C 1
ATOM 631 O O . GLU A 1 81 ? -3.006 -20.785 2.692 1.00 79.94 81 GLU A O 1
ATOM 636 N N . LYS A 1 82 ? -3.959 -22.702 2.045 1.00 64.75 82 LYS A N 1
ATOM 637 C CA . LYS A 1 82 ? -5.273 -22.098 1.773 1.00 64.75 82 LYS A CA 1
ATOM 638 C C . LYS A 1 82 ? -6.000 -21.676 3.050 1.00 64.75 82 LYS A C 1
ATOM 640 O O . LYS A 1 82 ? -6.672 -20.651 3.031 1.00 64.75 82 LYS A O 1
ATOM 645 N N . GLN A 1 83 ? -5.887 -22.447 4.132 1.00 66.56 83 GLN A N 1
ATOM 646 C CA . GLN A 1 83 ? -6.450 -22.095 5.441 1.00 66.56 83 GLN A CA 1
ATOM 647 C C . GLN A 1 83 ? -5.659 -20.971 6.126 1.00 66.56 83 GLN A C 1
ATOM 649 O O . GLN A 1 83 ? -6.246 -20.145 6.814 1.00 66.56 83 GLN A O 1
ATOM 654 N N . ASN A 1 84 ? -4.351 -20.889 5.876 1.00 69.88 84 ASN A N 1
ATOM 655 C CA . ASN A 1 84 ? -3.449 -19.852 6.378 1.00 69.88 84 ASN A CA 1
ATOM 656 C C . ASN A 1 84 ? -3.263 -18.701 5.378 1.00 69.88 84 ASN A C 1
ATOM 658 O O . ASN A 1 84 ? -2.230 -18.028 5.387 1.00 69.88 84 ASN A O 1
ATOM 662 N N . LYS A 1 85 ? -4.239 -18.475 4.491 1.00 79.31 85 LYS A N 1
ATOM 663 C CA . LYS A 1 85 ? -4.191 -17.376 3.530 1.00 79.31 85 LYS A CA 1
ATOM 664 C C . LYS A 1 85 ? -4.121 -16.058 4.305 1.00 79.31 85 LYS A C 1
ATOM 666 O O . LYS A 1 85 ? -5.109 -15.633 4.886 1.00 79.31 85 LYS A O 1
ATOM 671 N N . LYS A 1 86 ? -2.944 -15.424 4.340 1.00 87.69 86 LYS A N 1
ATOM 672 C CA . LYS A 1 86 ? -2.714 -14.152 5.052 1.00 87.69 86 LYS A CA 1
ATOM 673 C C . LYS A 1 86 ? -3.519 -13.008 4.436 1.00 87.69 86 LYS A C 1
ATOM 675 O O . LYS A 1 86 ? -4.048 -12.152 5.146 1.00 87.69 86 LYS A O 1
ATOM 680 N N . SER A 1 87 ? -3.628 -13.018 3.114 1.00 92.12 87 SER A N 1
ATOM 681 C CA . SER A 1 87 ? -4.296 -11.979 2.349 1.00 92.12 87 SER A CA 1
ATOM 682 C C . SER A 1 87 ? -4.764 -12.478 0.983 1.00 92.12 87 SER A C 1
ATOM 684 O O . SER A 1 87 ? -4.348 -13.532 0.487 1.00 92.12 87 SER A O 1
ATOM 686 N N . GLU A 1 88 ? -5.648 -11.714 0.354 1.00 93.19 88 GLU A N 1
ATOM 687 C CA . GLU A 1 88 ? -6.046 -11.915 -1.030 1.00 93.19 88 GLU A CA 1
ATOM 688 C C . GLU A 1 88 ? -6.294 -10.603 -1.762 1.00 93.19 88 GLU A C 1
ATOM 690 O O . GLU A 1 88 ? -6.687 -9.605 -1.165 1.00 93.19 88 GLU A O 1
ATOM 695 N N . ILE A 1 89 ? -6.083 -10.629 -3.079 1.00 95.81 89 ILE A N 1
ATOM 696 C CA . ILE A 1 89 ? -6.499 -9.567 -3.989 1.00 95.81 89 ILE A CA 1
ATOM 697 C C . ILE A 1 89 ? -7.519 -10.163 -4.953 1.00 95.81 89 ILE A C 1
ATOM 699 O O . ILE A 1 89 ? -7.220 -11.132 -5.655 1.00 95.81 89 ILE A O 1
ATOM 703 N N . THR A 1 90 ? -8.697 -9.553 -5.010 1.00 95.44 90 THR A N 1
ATOM 704 C CA . THR A 1 90 ? -9.782 -9.922 -5.917 1.00 95.44 90 THR A CA 1
ATOM 705 C C . THR A 1 90 ? -10.011 -8.789 -6.907 1.00 95.44 90 THR A C 1
ATOM 707 O O . THR A 1 90 ? -10.245 -7.647 -6.512 1.00 95.44 90 THR A O 1
ATOM 710 N N . LYS A 1 91 ? -9.961 -9.094 -8.208 1.00 97.44 91 LYS A N 1
ATOM 711 C CA . LYS A 1 91 ? -10.357 -8.142 -9.253 1.00 97.44 91 LYS A CA 1
ATOM 712 C C . LYS A 1 91 ? -11.870 -7.935 -9.174 1.00 97.44 91 LYS A C 1
ATOM 714 O O . LYS A 1 91 ? -12.614 -8.902 -9.321 1.00 97.44 91 LYS A O 1
ATOM 719 N N . ILE A 1 92 ? -12.310 -6.700 -8.941 1.00 97.44 92 ILE A N 1
ATOM 720 C CA . ILE A 1 92 ? -13.735 -6.344 -8.944 1.00 97.44 92 ILE A CA 1
ATOM 721 C C . ILE A 1 92 ? -14.181 -6.106 -10.387 1.00 97.44 92 ILE A C 1
ATOM 723 O O . ILE A 1 92 ? -15.133 -6.719 -10.864 1.00 97.44 92 ILE A O 1
ATOM 727 N N . ASP A 1 93 ? -13.459 -5.231 -11.081 1.00 96.69 93 ASP A N 1
ATOM 728 C CA . ASP A 1 93 ? -13.668 -4.868 -12.479 1.00 96.69 93 ASP A CA 1
ATOM 729 C C . ASP A 1 93 ? -12.336 -4.395 -13.097 1.00 96.69 93 ASP A C 1
ATOM 731 O O . ASP A 1 93 ? -11.261 -4.677 -12.567 1.00 96.69 93 ASP A O 1
ATOM 735 N N . GLU A 1 94 ? -12.367 -3.751 -14.265 1.00 94.50 94 GLU A N 1
ATOM 736 C CA . GLU A 1 94 ? -11.148 -3.251 -14.923 1.00 94.50 94 GLU A CA 1
ATOM 737 C C . GLU A 1 94 ? -10.478 -2.081 -14.186 1.00 94.50 94 GLU A C 1
ATOM 739 O O . GLU A 1 94 ? -9.292 -1.824 -14.398 1.00 94.50 94 GLU A O 1
ATOM 744 N N . GLU A 1 95 ? -11.217 -1.379 -13.331 1.00 96.56 95 GLU A N 1
ATOM 745 C CA . GLU A 1 95 ? -10.746 -0.201 -12.615 1.00 96.56 95 GLU A CA 1
ATOM 746 C C . GLU A 1 95 ? -10.380 -0.515 -11.165 1.00 96.56 95 GLU A C 1
ATOM 748 O O . GLU A 1 95 ? -9.450 0.094 -10.647 1.00 96.56 95 GLU A O 1
ATOM 753 N N . TRP A 1 96 ? -11.040 -1.482 -10.525 1.00 98.25 96 TRP A N 1
ATOM 754 C CA . TRP A 1 96 ? -10.900 -1.745 -9.096 1.00 98.25 96 TRP A CA 1
ATOM 755 C C . TRP A 1 96 ? -10.457 -3.163 -8.758 1.00 98.25 96 TRP A C 1
ATOM 757 O O . TRP A 1 96 ? -10.974 -4.161 -9.265 1.00 98.25 96 TRP A O 1
ATOM 767 N N . ASN A 1 97 ? -9.569 -3.235 -7.772 1.00 98.50 97 ASN A N 1
ATOM 768 C CA . ASN A 1 97 ? -9.283 -4.435 -7.005 1.00 98.50 97 ASN A CA 1
ATOM 769 C C . ASN A 1 97 ? -9.745 -4.238 -5.558 1.00 98.50 97 ASN A C 1
ATOM 771 O O . ASN A 1 97 ? -9.739 -3.120 -5.041 1.00 98.50 97 ASN A O 1
ATOM 775 N N . GLU A 1 98 ? -10.100 -5.328 -4.887 1.00 98.19 98 GLU A N 1
ATOM 776 C CA . GLU A 1 98 ? -10.257 -5.379 -3.436 1.00 98.19 98 GLU A CA 1
ATOM 777 C C . GLU A 1 98 ? -9.119 -6.193 -2.842 1.00 98.19 98 GLU A C 1
ATOM 779 O O . GLU A 1 98 ? -8.823 -7.293 -3.305 1.00 98.19 98 GLU A O 1
ATOM 784 N N . TYR A 1 99 ? -8.483 -5.645 -1.817 1.00 97.75 99 TYR A N 1
ATOM 785 C CA . TYR A 1 99 ? -7.550 -6.368 -0.975 1.00 97.75 99 TYR A CA 1
ATOM 786 C C . TYR A 1 99 ? -8.218 -6.715 0.339 1.00 97.75 99 TYR A C 1
ATOM 788 O O . TYR A 1 99 ? -8.837 -5.855 0.964 1.00 97.75 99 TYR A O 1
ATOM 796 N N . ILE A 1 100 ? -8.045 -7.958 0.764 1.00 95.56 100 ILE A N 1
ATOM 797 C CA . ILE A 1 100 ? -8.461 -8.455 2.066 1.00 95.56 100 ILE A CA 1
ATOM 798 C C . ILE A 1 100 ? -7.219 -8.974 2.777 1.00 95.56 100 ILE A C 1
ATOM 800 O O . ILE A 1 100 ? -6.439 -9.729 2.201 1.00 95.56 100 ILE A O 1
ATOM 804 N N . ASN A 1 101 ? -7.050 -8.599 4.038 1.00 93.38 101 ASN A N 1
ATOM 805 C CA . ASN A 1 101 ? -6.047 -9.171 4.917 1.00 93.38 101 ASN A CA 1
ATOM 806 C C . ASN A 1 101 ? -6.741 -9.843 6.105 1.00 93.38 101 ASN A C 1
ATOM 808 O O . ASN A 1 101 ? -7.429 -9.184 6.884 1.00 93.38 101 ASN A O 1
ATOM 812 N N . TYR A 1 102 ? -6.547 -11.153 6.231 1.00 89.12 102 TYR A N 1
ATOM 813 C CA . TYR A 1 102 ? -7.178 -11.985 7.256 1.00 89.12 102 TYR A CA 1
ATOM 814 C C . TYR A 1 102 ? -6.385 -11.999 8.570 1.00 89.12 102 TYR A C 1
ATOM 816 O O . TYR A 1 102 ? -6.923 -12.296 9.632 1.00 89.12 102 TYR A O 1
ATOM 824 N N . GLU A 1 103 ? -5.095 -11.650 8.527 1.00 86.12 103 GLU A N 1
ATOM 825 C CA . GLU A 1 103 ? -4.273 -11.526 9.735 1.00 86.12 103 GLU A CA 1
ATOM 826 C C . GLU A 1 103 ? -4.708 -10.314 10.576 1.00 86.12 103 GLU A C 1
ATOM 828 O O . GLU A 1 103 ? -4.853 -10.418 11.797 1.00 86.12 103 GLU A O 1
ATOM 833 N N . TYR A 1 104 ? -4.974 -9.190 9.907 1.00 88.94 104 TYR A N 1
ATOM 834 C CA . TYR A 1 104 ? -5.353 -7.908 10.505 1.00 88.94 104 TYR A CA 1
ATOM 835 C C . TYR A 1 104 ? -6.837 -7.556 10.348 1.00 88.94 104 TYR A C 1
ATOM 837 O O . TYR A 1 104 ? -7.240 -6.461 10.746 1.00 88.94 104 TYR A O 1
ATOM 845 N N . ASP A 1 105 ? -7.635 -8.472 9.795 1.00 91.31 105 ASP A N 1
ATOM 846 C CA . ASP A 1 105 ? -9.090 -8.366 9.683 1.00 91.31 105 ASP A CA 1
ATOM 847 C C . ASP A 1 105 ? -9.547 -7.035 9.050 1.00 91.31 105 ASP A C 1
ATOM 849 O O . ASP A 1 105 ? -10.370 -6.297 9.600 1.00 91.31 105 ASP A O 1
ATOM 853 N N . PHE A 1 106 ? -9.026 -6.713 7.860 1.00 94.94 106 PHE A N 1
ATOM 854 C CA . PHE A 1 106 ? -9.492 -5.556 7.085 1.00 94.94 106 PHE A CA 1
ATOM 855 C C . PHE A 1 106 ? -9.613 -5.826 5.585 1.00 94.94 106 PHE A C 1
ATOM 857 O O . PHE A 1 106 ? -8.963 -6.719 5.040 1.00 94.94 106 PHE A O 1
ATOM 864 N N . SER A 1 107 ? -10.417 -5.002 4.912 1.00 97.06 107 SER A N 1
ATOM 865 C CA . SER A 1 107 ? -10.423 -4.884 3.458 1.00 97.06 107 SER A CA 1
ATOM 866 C C . SER A 1 107 ? -10.345 -3.430 3.002 1.00 97.06 107 SER A C 1
ATOM 868 O O . SER A 1 107 ? -10.716 -2.502 3.727 1.00 97.06 107 SER A O 1
ATOM 870 N N . ILE A 1 108 ? -9.815 -3.221 1.800 1.00 98.06 108 ILE A N 1
ATOM 871 C CA . ILE A 1 108 ? -9.762 -1.917 1.138 1.00 98.06 108 ILE A CA 1
ATOM 872 C C . ILE A 1 108 ? -9.752 -2.105 -0.377 1.00 98.06 108 ILE A C 1
ATOM 874 O O . ILE A 1 108 ? -9.093 -3.006 -0.901 1.00 98.06 108 ILE A O 1
ATOM 878 N N . LYS A 1 109 ? -10.463 -1.238 -1.099 1.00 98.44 109 LYS A N 1
ATOM 879 C CA . LYS A 1 109 ? -10.349 -1.157 -2.552 1.00 98.44 109 LYS A CA 1
ATOM 880 C C . LYS A 1 109 ? -9.182 -0.270 -2.956 1.00 98.44 109 LYS A C 1
ATOM 882 O O . LYS A 1 109 ? -8.915 0.754 -2.331 1.00 98.44 109 LYS A O 1
ATOM 887 N N . PHE A 1 110 ? -8.528 -0.632 -4.048 1.00 98.25 110 PHE A N 1
ATOM 888 C CA . PHE A 1 110 ? -7.496 0.180 -4.680 1.00 98.25 110 PHE A CA 1
ATOM 889 C C . PHE A 1 110 ? -7.627 0.095 -6.206 1.00 98.25 110 PHE A C 1
ATOM 891 O O . PHE A 1 110 ? -8.066 -0.942 -6.722 1.00 98.25 110 PHE A O 1
ATOM 898 N N . PRO A 1 111 ? -7.292 1.170 -6.940 1.00 98.06 111 PRO A N 1
ATOM 899 C CA . PRO A 1 111 ? -7.421 1.173 -8.387 1.00 98.06 111 PRO A CA 1
ATOM 900 C C . PRO A 1 111 ? -6.438 0.178 -9.000 1.00 98.06 111 PRO A C 1
ATOM 902 O O . PRO A 1 111 ? -5.320 0.026 -8.516 1.00 98.06 111 PRO A O 1
ATOM 905 N N . ALA A 1 112 ? -6.821 -0.486 -10.084 1.00 97.75 112 ALA A N 1
ATOM 906 C CA . ALA A 1 112 ? -5.953 -1.413 -10.795 1.00 97.75 112 ALA A CA 1
ATOM 907 C C . ALA A 1 112 ? -4.755 -0.695 -11.428 1.00 97.75 112 ALA A C 1
ATOM 909 O O . ALA A 1 112 ? -3.664 -1.262 -11.480 1.00 97.75 112 ALA A O 1
ATOM 910 N N . ASN A 1 113 ? -4.948 0.548 -11.888 1.00 97.31 113 ASN A N 1
ATOM 911 C CA . ASN A 1 113 ? -3.905 1.365 -12.501 1.00 97.31 113 ASN A CA 1
ATOM 912 C C . ASN A 1 113 ? -4.043 2.846 -12.120 1.00 97.31 113 ASN A C 1
ATOM 914 O O . ASN A 1 113 ? -5.155 3.337 -11.943 1.00 97.31 113 ASN A O 1
ATOM 918 N N . ILE A 1 114 ? -2.924 3.571 -12.086 1.00 96.62 114 ILE A N 1
ATOM 919 C CA . ILE A 1 114 ? -2.880 5.030 -11.890 1.00 96.62 114 ILE A CA 1
ATOM 920 C C . ILE A 1 114 ? -1.932 5.693 -12.876 1.00 96.62 114 ILE A C 1
ATOM 922 O O . ILE A 1 114 ? -0.899 5.122 -13.214 1.00 96.62 114 ILE A O 1
ATOM 926 N N . ASP A 1 115 ? -2.240 6.917 -13.290 1.00 95.69 115 ASP A N 1
ATOM 927 C CA . ASP A 1 115 ? -1.295 7.733 -14.044 1.00 95.69 115 ASP A CA 1
ATOM 928 C C . ASP A 1 115 ? -0.115 8.114 -13.149 1.00 95.69 115 ASP A C 1
ATOM 930 O O . ASP A 1 115 ? -0.285 8.614 -12.033 1.00 95.69 115 ASP A O 1
ATOM 934 N N . HIS A 1 116 ? 1.094 7.887 -13.652 1.00 94.38 116 HIS A N 1
ATOM 935 C CA . HIS A 1 116 ? 2.324 8.216 -12.950 1.00 94.38 116 HIS A CA 1
ATOM 936 C C . HIS A 1 116 ? 3.235 9.029 -13.863 1.00 94.38 116 HIS A C 1
ATOM 938 O O . HIS A 1 116 ? 3.507 8.606 -14.984 1.00 94.38 116 HIS A O 1
ATOM 944 N N . ALA A 1 117 ? 3.740 10.170 -13.380 1.00 92.75 117 ALA A N 1
ATOM 945 C CA . ALA A 1 117 ? 4.552 11.096 -14.180 1.00 92.75 117 ALA A CA 1
ATOM 946 C C . ALA A 1 117 ? 5.821 10.447 -14.757 1.00 92.75 117 ALA A C 1
ATOM 948 O O . ALA A 1 117 ? 6.263 10.801 -15.843 1.00 92.75 117 ALA A O 1
ATOM 949 N N . ASN A 1 118 ? 6.361 9.465 -14.035 1.00 93.69 118 ASN A N 1
ATOM 950 C CA . ASN A 1 118 ? 7.506 8.653 -14.439 1.00 93.69 118 ASN A CA 1
ATOM 951 C C . ASN A 1 118 ? 7.066 7.242 -14.873 1.00 93.69 118 ASN A C 1
ATOM 953 O O . ASN A 1 118 ? 7.607 6.241 -14.396 1.00 93.69 118 ASN A O 1
ATOM 957 N N . GLY A 1 119 ? 5.996 7.155 -15.665 1.00 94.88 119 GLY A N 1
ATOM 958 C CA . GLY A 1 119 ? 5.397 5.890 -16.097 1.00 94.88 119 GLY A CA 1
ATOM 959 C C . GLY A 1 119 ? 6.139 5.222 -17.247 1.00 94.88 119 GLY A C 1
ATOM 960 O O . GLY A 1 119 ? 6.199 3.996 -17.323 1.00 94.88 119 GLY A O 1
ATOM 961 N N . SER A 1 120 ? 6.766 6.019 -18.102 1.00 96.44 120 SER A N 1
ATOM 962 C CA . SER A 1 120 ? 7.697 5.569 -19.134 1.00 96.44 120 SER A CA 1
ATOM 963 C C . SER A 1 120 ? 8.793 6.629 -19.325 1.00 96.44 120 SER A C 1
ATOM 965 O O . SER A 1 120 ? 8.765 7.679 -18.672 1.00 96.44 120 SER A O 1
ATOM 967 N N . CYS A 1 121 ? 9.759 6.364 -20.207 1.00 96.19 121 CYS A N 1
ATOM 968 C CA . CYS A 1 121 ? 10.553 7.438 -20.791 1.00 96.19 121 CYS A CA 1
ATOM 969 C C . CYS A 1 121 ? 10.615 7.316 -22.311 1.00 96.19 121 CYS A C 1
ATOM 971 O O . CYS A 1 121 ? 10.751 6.214 -22.850 1.00 96.19 121 CYS A O 1
ATOM 973 N N . THR A 1 122 ? 10.657 8.463 -22.981 1.00 96.94 122 THR A N 1
ATOM 974 C CA . THR A 1 122 ? 10.894 8.585 -24.421 1.00 96.94 122 THR A CA 1
ATOM 975 C C . THR A 1 122 ? 12.243 9.250 -24.678 1.00 96.94 122 THR A C 1
ATOM 977 O O . THR A 1 122 ? 12.724 10.047 -23.872 1.00 96.94 122 THR A O 1
ATOM 980 N N . TRP A 1 123 ? 12.902 8.888 -25.782 1.00 96.62 123 TRP A N 1
ATOM 981 C CA . TRP A 1 123 ? 14.136 9.547 -26.215 1.00 96.62 123 TRP A CA 1
ATOM 982 C C . TRP A 1 123 ? 13.805 10.706 -27.155 1.00 96.62 123 TRP A C 1
ATOM 984 O O . TRP A 1 123 ? 13.341 10.484 -28.274 1.00 96.62 123 TRP A O 1
ATOM 994 N N . GLU A 1 124 ? 14.073 11.936 -26.720 1.00 95.12 124 GLU A N 1
ATOM 995 C CA . GLU A 1 124 ? 13.723 13.161 -27.438 1.00 95.12 124 GLU A CA 1
ATOM 996 C C . GLU A 1 124 ? 14.826 14.215 -27.305 1.00 95.12 124 GLU A C 1
ATOM 998 O O . GLU A 1 124 ? 15.297 14.510 -26.207 1.00 95.12 124 GLU A O 1
ATOM 1003 N N . ASN A 1 125 ? 15.223 14.825 -28.429 1.00 92.06 125 ASN A N 1
ATOM 1004 C CA . ASN A 1 125 ? 16.227 15.898 -28.467 1.00 92.06 125 ASN A CA 1
ATOM 1005 C C . ASN A 1 125 ? 17.507 15.558 -27.676 1.00 92.06 125 ASN A C 1
ATOM 1007 O O . ASN A 1 125 ? 17.949 16.332 -26.829 1.00 92.06 125 ASN A O 1
ATOM 1011 N N . GLU A 1 126 ? 18.080 14.379 -27.946 1.00 93.75 126 GLU A N 1
ATOM 1012 C CA . GLU A 1 126 ? 19.314 13.878 -27.313 1.00 93.75 126 GLU A CA 1
ATOM 1013 C C . GLU A 1 126 ? 19.215 13.618 -25.795 1.00 93.75 126 GLU A C 1
ATOM 1015 O O . GLU A 1 126 ? 20.230 13.602 -25.100 1.00 93.75 126 GLU A O 1
ATOM 1020 N N . SER A 1 127 ? 18.009 13.422 -25.256 1.00 96.94 127 SER A N 1
ATOM 1021 C CA . SER A 1 127 ? 17.791 13.124 -23.837 1.00 96.94 127 SER A CA 1
ATOM 1022 C C . SER A 1 127 ? 16.597 12.199 -23.642 1.00 96.94 127 SER A C 1
ATOM 1024 O O . SER A 1 127 ? 15.589 12.325 -24.331 1.00 96.94 127 SER A O 1
ATOM 1026 N N . TYR A 1 128 ? 16.637 11.344 -22.622 1.00 97.88 128 TYR A N 1
ATOM 1027 C CA . TYR A 1 128 ? 15.409 10.751 -22.100 1.00 97.88 128 TYR A CA 1
ATOM 1028 C C . TYR A 1 128 ? 14.542 11.814 -21.416 1.00 97.88 128 TYR A C 1
ATOM 1030 O O . TYR A 1 128 ? 15.058 12.700 -20.722 1.00 97.88 128 TYR A O 1
ATOM 1038 N N . ARG A 1 129 ? 13.226 11.723 -21.617 1.00 95.69 129 ARG A N 1
ATOM 1039 C CA . ARG A 1 129 ? 12.192 12.540 -20.972 1.00 95.69 129 ARG A CA 1
ATOM 1040 C C . ARG A 1 129 ? 11.141 11.624 -20.346 1.00 95.69 129 ARG A C 1
ATOM 1042 O O . ARG A 1 129 ? 10.866 10.570 -20.917 1.00 95.69 129 ARG A O 1
ATOM 1049 N N . PRO A 1 130 ? 10.602 11.971 -19.167 1.00 94.88 130 PRO A N 1
ATOM 1050 C CA . PRO A 1 130 ? 9.599 11.145 -18.518 1.00 94.88 130 PRO A CA 1
ATOM 1051 C C . PRO A 1 130 ? 8.261 11.310 -19.240 1.00 94.88 130 PRO A C 1
ATOM 1053 O O . PRO A 1 130 ? 7.923 12.402 -19.700 1.00 94.88 130 PRO A O 1
ATOM 1056 N N . GLU A 1 131 ? 7.491 10.235 -19.307 1.00 95.69 131 GLU A N 1
ATOM 1057 C CA . GLU A 1 131 ? 6.145 10.249 -19.865 1.00 95.69 131 GLU A CA 1
ATOM 1058 C C . GLU A 1 131 ? 5.142 9.762 -18.822 1.00 95.69 131 GLU A C 1
ATOM 1060 O O . GLU A 1 131 ? 5.369 8.778 -18.105 1.00 95.69 131 GLU A O 1
ATOM 1065 N N . THR A 1 132 ? 4.002 10.454 -18.764 1.00 95.38 132 THR A N 1
ATOM 1066 C CA . THR A 1 132 ? 2.894 10.050 -17.903 1.00 95.38 132 THR A CA 1
ATOM 1067 C C . THR A 1 132 ? 2.152 8.883 -18.533 1.00 95.38 132 THR A C 1
ATOM 1069 O O . THR A 1 132 ? 1.498 9.040 -19.560 1.00 95.38 132 THR A O 1
ATOM 1072 N N . VAL A 1 133 ? 2.240 7.720 -17.895 1.00 96.12 133 VAL A N 1
ATOM 1073 C CA . VAL A 1 133 ? 1.576 6.489 -18.334 1.00 96.12 133 VAL A CA 1
ATOM 1074 C C . VAL A 1 133 ? 0.868 5.853 -17.144 1.00 96.12 133 VAL A C 1
ATOM 1076 O O . VAL A 1 133 ? 1.341 5.952 -16.009 1.00 96.12 133 VAL A O 1
ATOM 1079 N N . ALA A 1 134 ? -0.265 5.201 -17.407 1.00 96.56 134 ALA A N 1
ATOM 1080 C CA . ALA A 1 134 ? -0.979 4.417 -16.411 1.00 96.56 134 ALA A CA 1
ATOM 1081 C C . ALA A 1 134 ? -0.159 3.179 -16.010 1.00 96.56 134 ALA A C 1
ATOM 1083 O O . ALA A 1 134 ? 0.150 2.328 -16.846 1.00 96.56 134 ALA A O 1
ATOM 1084 N N . LEU A 1 135 ? 0.184 3.077 -14.729 1.00 96.69 135 LEU A N 1
ATOM 1085 C CA . LEU A 1 135 ? 0.949 1.981 -14.148 1.00 96.69 135 LEU A CA 1
ATOM 1086 C C . LEU A 1 135 ? 0.068 1.108 -13.257 1.00 96.69 135 LEU A C 1
ATOM 1088 O O . LEU A 1 135 ? -0.785 1.653 -12.551 1.00 96.69 135 LEU A O 1
ATOM 1092 N N . PRO A 1 136 ? 0.305 -0.214 -13.218 1.00 97.31 136 PRO A N 1
ATOM 1093 C CA . PRO A 1 136 ? -0.420 -1.100 -12.322 1.00 97.31 136 PRO A CA 1
ATOM 1094 C C . PRO A 1 136 ? -0.108 -0.772 -10.862 1.00 97.31 136 PRO A C 1
ATOM 1096 O O . PRO A 1 136 ? 1.031 -0.446 -10.520 1.00 97.31 136 PRO A O 1
ATOM 1099 N N . VAL A 1 137 ? -1.111 -0.887 -9.995 1.00 97.56 137 VAL A N 1
ATOM 1100 C CA . VAL A 1 137 ? -0.979 -0.694 -8.543 1.00 97.56 137 VAL A CA 1
ATOM 1101 C C . VAL A 1 137 ? -0.920 -2.047 -7.844 1.00 97.56 137 VAL A C 1
ATOM 1103 O O . VAL A 1 137 ? -1.594 -3.002 -8.234 1.00 97.56 137 VAL A O 1
ATOM 1106 N N . LYS A 1 138 ? -0.111 -2.129 -6.789 1.00 96.00 138 LYS A N 1
ATOM 1107 C CA . LYS A 1 138 ? 0.040 -3.300 -5.928 1.00 96.00 138 LYS A CA 1
ATOM 1108 C C . LYS A 1 138 ? 0.014 -2.919 -4.459 1.00 96.00 138 LYS A C 1
ATOM 1110 O O . LYS A 1 138 ? 0.212 -1.760 -4.091 1.00 96.00 138 LYS A O 1
ATOM 1115 N N . ILE A 1 139 ? -0.184 -3.946 -3.637 1.00 97.50 139 ILE A N 1
ATOM 1116 C CA . ILE A 1 139 ? 0.017 -3.876 -2.198 1.00 97.50 139 ILE A CA 1
ATOM 1117 C C . ILE A 1 139 ? 1.316 -4.584 -1.838 1.00 97.50 139 ILE A C 1
ATOM 1119 O O . ILE A 1 139 ? 1.568 -5.703 -2.285 1.00 97.50 139 ILE A O 1
ATOM 1123 N N . PHE A 1 140 ? 2.142 -3.910 -1.045 1.00 96.38 140 PHE A N 1
ATOM 1124 C CA . PHE A 1 140 ? 3.402 -4.422 -0.527 1.00 96.38 140 PHE A CA 1
ATOM 1125 C C . PHE A 1 140 ? 3.266 -4.580 0.983 1.00 96.38 140 PHE A C 1
ATOM 1127 O O . PHE A 1 140 ? 3.131 -3.596 1.713 1.00 96.38 140 PHE A O 1
ATOM 1134 N N . GLU A 1 141 ? 3.257 -5.831 1.430 1.00 94.75 141 GLU A N 1
ATOM 1135 C CA . GLU A 1 141 ? 2.998 -6.194 2.820 1.00 94.75 141 GLU A CA 1
ATOM 1136 C C . GLU A 1 141 ? 4.286 -6.202 3.642 1.00 94.75 141 GLU A C 1
ATOM 1138 O O . GLU A 1 141 ? 5.276 -6.830 3.265 1.00 94.75 141 GLU A O 1
ATOM 1143 N N . GLY A 1 142 ? 4.243 -5.528 4.785 1.00 91.75 142 GLY A N 1
ATOM 1144 C CA . GLY A 1 142 ? 5.193 -5.683 5.873 1.00 91.75 142 GLY A CA 1
ATOM 1145 C C . GLY A 1 142 ? 4.641 -6.579 6.976 1.00 91.75 142 GLY A C 1
ATOM 1146 O O . GLY A 1 142 ? 3.733 -7.393 6.778 1.00 91.75 142 GLY A O 1
ATOM 1147 N N . ASN A 1 143 ? 5.190 -6.404 8.178 1.00 88.94 143 ASN A N 1
ATOM 1148 C CA . ASN A 1 143 ? 4.659 -7.081 9.357 1.00 88.94 143 ASN A CA 1
ATOM 1149 C C . ASN A 1 143 ? 3.298 -6.489 9.712 1.00 88.94 143 ASN A C 1
ATOM 1151 O O . ASN A 1 143 ? 2.312 -7.204 9.665 1.00 88.94 143 ASN A O 1
ATOM 1155 N N . ASN A 1 144 ? 3.246 -5.187 10.002 1.00 92.31 144 ASN A N 1
ATOM 1156 C CA . ASN A 1 144 ? 2.041 -4.480 10.436 1.00 92.31 144 ASN A CA 1
ATOM 1157 C C . ASN A 1 144 ? 1.806 -3.174 9.660 1.00 92.31 144 ASN A C 1
ATOM 1159 O O . ASN A 1 144 ? 1.097 -2.285 10.132 1.00 92.31 144 ASN A O 1
ATOM 1163 N N . ASP A 1 145 ? 2.445 -3.032 8.508 1.00 94.81 145 ASP A N 1
ATOM 1164 C CA . ASP A 1 145 ? 2.322 -1.890 7.623 1.00 94.81 145 ASP A CA 1
ATOM 1165 C C . ASP A 1 145 ? 2.207 -2.345 6.165 1.00 94.81 145 ASP A C 1
ATOM 1167 O O . ASP A 1 145 ? 2.822 -3.324 5.749 1.00 94.81 145 ASP A O 1
ATOM 1171 N N . PHE A 1 146 ? 1.363 -1.660 5.401 1.00 96.75 146 PHE A N 1
ATOM 1172 C CA . PHE A 1 146 ? 0.947 -2.065 4.064 1.00 96.75 146 PHE A CA 1
ATOM 1173 C C . PHE A 1 146 ? 1.032 -0.869 3.137 1.00 96.75 146 PHE A C 1
ATOM 1175 O O . PHE A 1 146 ? 0.333 0.131 3.326 1.00 96.75 146 PHE A O 1
ATOM 1182 N N . PHE A 1 147 ? 1.866 -0.975 2.112 1.00 96.81 147 PHE A N 1
ATOM 1183 C CA . PHE A 1 147 ? 1.957 0.064 1.103 1.00 96.81 147 PHE A CA 1
ATOM 1184 C C . PHE A 1 147 ? 1.031 -0.233 -0.059 1.00 96.81 147 PHE A C 1
ATOM 1186 O O . PHE A 1 147 ? 1.137 -1.298 -0.652 1.00 96.81 147 PHE A O 1
ATOM 1193 N N . ILE A 1 148 ? 0.192 0.727 -0.431 1.00 97.38 148 ILE A N 1
ATOM 1194 C CA . ILE A 1 148 ? -0.506 0.735 -1.719 1.00 97.38 148 ILE A CA 1
ATOM 1195 C C . ILE A 1 148 ? 0.281 1.679 -2.620 1.00 97.38 148 ILE A C 1
ATOM 1197 O O . ILE A 1 148 ? 0.421 2.850 -2.272 1.00 97.38 148 ILE A O 1
ATOM 1201 N N . ALA A 1 149 ? 0.836 1.185 -3.726 1.00 95.94 149 ALA A N 1
ATOM 1202 C CA . ALA A 1 149 ? 1.677 1.976 -4.627 1.00 95.94 149 ALA A CA 1
ATOM 1203 C C . ALA A 1 149 ? 1.718 1.371 -6.036 1.00 95.94 149 ALA A C 1
ATOM 1205 O O . ALA A 1 149 ? 1.330 0.221 -6.244 1.00 95.94 149 ALA A O 1
ATOM 1206 N N . ASN A 1 150 ? 2.229 2.118 -7.013 1.00 95.69 150 ASN A N 1
ATOM 1207 C CA . ASN A 1 150 ? 2.547 1.578 -8.334 1.00 95.69 150 ASN A CA 1
ATOM 1208 C C . ASN A 1 150 ? 3.564 0.422 -8.242 1.00 95.69 150 ASN A C 1
ATOM 1210 O O . ASN A 1 150 ? 4.473 0.433 -7.414 1.00 95.69 150 ASN A O 1
ATOM 1214 N N . GLU A 1 151 ? 3.436 -0.578 -9.114 1.00 95.44 151 GLU A N 1
ATOM 1215 C CA . GLU A 1 151 ? 4.314 -1.755 -9.144 1.00 95.44 151 GLU A CA 1
ATOM 1216 C C . GLU A 1 151 ? 5.759 -1.404 -9.509 1.00 95.44 151 GLU A C 1
ATOM 1218 O O . GLU A 1 151 ? 6.702 -2.039 -9.042 1.00 95.44 151 GLU A O 1
ATOM 1223 N N . PHE A 1 152 ? 5.937 -0.422 -10.382 1.00 95.06 152 PHE A N 1
ATOM 1224 C CA . PHE A 1 152 ? 7.232 0.036 -10.863 1.00 95.06 152 PHE A CA 1
ATOM 1225 C C . PHE A 1 152 ? 7.122 1.488 -11.312 1.00 95.06 152 PHE A C 1
ATOM 1227 O O . PHE A 1 152 ? 6.017 1.986 -11.490 1.00 95.06 152 PHE A O 1
ATOM 1234 N N . TYR A 1 153 ? 8.250 2.149 -11.531 1.00 94.44 153 TYR A N 1
ATOM 1235 C CA . TYR A 1 153 ? 8.357 3.444 -12.207 1.00 94.44 153 TYR A CA 1
ATOM 1236 C C . TYR A 1 153 ? 9.659 3.484 -13.009 1.00 94.44 153 TYR A C 1
ATOM 1238 O O . TYR A 1 153 ? 10.470 2.558 -12.933 1.00 94.44 153 TYR A O 1
ATOM 1246 N N . PHE A 1 154 ? 9.875 4.546 -13.777 1.00 94.50 154 PHE A N 1
ATOM 1247 C CA . PHE A 1 154 ? 11.133 4.766 -14.479 1.00 94.50 154 PHE A CA 1
ATOM 1248 C C . PHE A 1 154 ? 11.938 5.902 -13.850 1.00 94.50 154 PHE A C 1
ATOM 1250 O O . PHE A 1 154 ? 11.418 6.975 -13.562 1.00 94.50 154 PHE A O 1
ATOM 1257 N N . LYS A 1 155 ? 13.230 5.670 -13.629 1.00 93.50 155 LYS A N 1
ATOM 1258 C CA . LYS A 1 155 ? 14.171 6.669 -13.125 1.00 93.50 155 LYS A CA 1
ATOM 1259 C C . LYS A 1 155 ? 15.063 7.123 -14.271 1.00 93.50 155 LYS A C 1
ATOM 1261 O O . LYS A 1 155 ? 15.707 6.297 -14.914 1.00 93.50 155 LYS A O 1
ATOM 1266 N N . LEU A 1 156 ? 15.117 8.430 -14.512 1.00 94.69 156 LEU A N 1
ATOM 1267 C CA . LEU A 1 156 ? 16.111 9.010 -15.409 1.00 94.69 156 LEU A CA 1
ATOM 1268 C C . LEU A 1 156 ? 17.487 8.933 -14.743 1.00 94.69 156 LEU A C 1
ATOM 1270 O O . LEU A 1 156 ? 17.634 9.254 -13.562 1.00 94.69 156 LEU A O 1
ATOM 1274 N N . THR A 1 157 ? 18.491 8.480 -15.486 1.00 95.12 157 THR A N 1
ATOM 1275 C CA . THR A 1 157 ? 19.858 8.283 -14.990 1.00 95.12 157 THR A CA 1
ATOM 1276 C C . THR A 1 157 ? 20.874 8.952 -15.910 1.00 95.12 157 THR A C 1
ATOM 1278 O O . THR A 1 157 ? 20.545 9.397 -17.012 1.00 95.12 157 THR A O 1
ATOM 1281 N N . LYS A 1 158 ? 22.125 9.047 -15.435 1.00 95.44 158 LYS A N 1
ATOM 1282 C CA . LYS A 1 158 ? 23.244 9.682 -16.154 1.00 95.44 158 LYS A CA 1
ATOM 1283 C C . LYS A 1 158 ? 22.940 11.134 -16.540 1.00 95.44 158 LYS A C 1
ATOM 1285 O O . LYS A 1 158 ? 22.966 11.504 -17.712 1.00 95.44 158 LYS A O 1
ATOM 1290 N N . GLU A 1 159 ? 22.608 11.938 -15.535 1.00 96.19 159 GLU A N 1
ATOM 1291 C CA . GLU A 1 159 ? 22.353 13.362 -15.725 1.00 96.19 159 GLU A CA 1
ATOM 1292 C C . GLU A 1 159 ? 23.623 14.091 -16.182 1.00 96.19 159 GLU A C 1
ATOM 1294 O O . GLU A 1 159 ? 24.695 13.936 -15.598 1.00 96.19 159 GLU A O 1
ATOM 1299 N N . THR A 1 160 ? 23.482 14.907 -17.222 1.00 95.50 160 THR A N 1
ATOM 1300 C CA . THR A 1 160 ? 24.496 15.844 -17.700 1.00 95.50 160 THR A CA 1
ATOM 1301 C C . THR A 1 160 ? 23.866 17.219 -17.857 1.00 95.50 160 THR A C 1
ATOM 1303 O O . THR A 1 160 ? 22.797 17.361 -18.448 1.00 95.50 160 THR A O 1
ATOM 1306 N N . ILE A 1 161 ? 24.548 18.251 -17.368 1.00 94.44 161 ILE A N 1
ATOM 1307 C CA . ILE A 1 161 ? 24.078 19.636 -17.440 1.00 94.44 161 ILE A CA 1
ATOM 1308 C C . ILE A 1 161 ? 24.812 20.345 -18.583 1.00 94.44 161 ILE A C 1
ATOM 1310 O O . ILE A 1 161 ? 26.044 20.376 -18.610 1.00 94.44 161 ILE A O 1
ATOM 1314 N N . LYS A 1 162 ? 24.064 20.914 -19.536 1.00 92.00 162 LYS A N 1
ATOM 1315 C CA . LYS A 1 162 ? 24.605 21.743 -20.627 1.00 92.00 162 LYS A CA 1
ATOM 1316 C C . LYS A 1 162 ? 23.922 23.113 -20.593 1.00 92.00 162 LYS A C 1
ATOM 1318 O O . LYS A 1 162 ? 22.775 23.245 -21.017 1.00 92.00 162 LYS A O 1
ATOM 1323 N N . GLY A 1 163 ? 24.628 24.131 -20.099 1.00 91.38 163 GLY A N 1
ATOM 1324 C CA . GLY A 1 163 ? 24.014 25.429 -19.792 1.00 91.38 163 GLY A CA 1
ATOM 1325 C C . GLY A 1 163 ? 23.021 25.286 -18.636 1.00 91.38 163 GLY A C 1
ATOM 1326 O O . GLY A 1 163 ? 23.369 24.683 -17.628 1.00 91.38 163 GLY A O 1
ATOM 1327 N N . ASP A 1 164 ? 21.789 25.766 -18.820 1.00 91.50 164 ASP A N 1
ATOM 1328 C CA . ASP A 1 164 ? 20.701 25.666 -17.828 1.00 91.50 164 ASP A CA 1
ATOM 1329 C C . ASP A 1 164 ? 19.752 24.476 -18.084 1.00 91.50 164 ASP A C 1
ATOM 1331 O O . ASP A 1 164 ? 18.645 24.424 -17.548 1.00 91.50 164 ASP A O 1
ATOM 1335 N N . VAL A 1 165 ? 20.144 23.535 -18.952 1.00 90.94 165 VAL A N 1
ATOM 1336 C CA . VAL A 1 165 ? 19.306 22.397 -19.355 1.00 90.94 165 VAL A CA 1
ATOM 1337 C C . VAL A 1 165 ? 19.931 21.076 -18.917 1.00 90.94 165 VAL A C 1
ATOM 1339 O O . VAL A 1 165 ? 21.096 20.792 -19.216 1.00 90.94 165 VAL A O 1
ATOM 1342 N N . ASN A 1 166 ? 19.113 20.235 -18.280 1.00 94.06 166 ASN A N 1
ATOM 1343 C CA . ASN A 1 166 ? 19.480 18.879 -17.882 1.00 94.06 166 ASN A CA 1
ATOM 1344 C C . ASN A 1 166 ? 19.149 17.881 -19.005 1.00 94.06 166 ASN A C 1
ATOM 1346 O O . ASN A 1 166 ? 18.042 17.877 -19.570 1.00 94.06 166 ASN A O 1
ATOM 1350 N N . TYR A 1 167 ? 20.122 17.025 -19.300 1.00 96.31 167 TYR A N 1
ATOM 1351 C CA . TYR A 1 167 ? 20.055 15.917 -20.248 1.00 96.31 167 TYR A CA 1
ATOM 1352 C C . TYR A 1 167 ? 20.254 14.603 -19.497 1.00 96.31 167 TYR A C 1
ATOM 1354 O O . TYR A 1 167 ? 21.057 14.537 -18.570 1.00 96.31 167 TYR A O 1
ATOM 1362 N N . PHE A 1 168 ? 19.556 13.553 -19.914 1.00 97.38 168 PHE A N 1
ATOM 1363 C CA . PHE A 1 168 ? 19.620 12.232 -19.295 1.00 97.38 168 PHE A CA 1
ATOM 1364 C C . PHE A 1 168 ? 19.923 11.182 -20.357 1.00 97.38 168 PHE A C 1
ATOM 1366 O O . PHE A 1 168 ? 19.170 11.030 -21.319 1.00 97.38 168 PHE A O 1
ATOM 1373 N N . GLU A 1 169 ? 21.016 10.443 -20.180 1.00 97.00 169 GLU A N 1
ATOM 1374 C CA . GLU A 1 169 ? 21.421 9.385 -21.116 1.00 97.00 169 GLU A CA 1
ATOM 1375 C C . GLU A 1 169 ? 20.861 8.006 -20.744 1.00 97.00 169 GLU A C 1
ATOM 1377 O O . GLU A 1 169 ? 21.016 7.046 -21.502 1.00 97.00 169 GLU A O 1
ATOM 1382 N N . GLY A 1 170 ? 20.233 7.877 -19.574 1.00 96.88 170 GLY A N 1
ATOM 1383 C CA . GLY A 1 170 ? 19.630 6.634 -19.115 1.00 96.88 170 GLY A CA 1
ATOM 1384 C C . GLY A 1 170 ? 18.185 6.800 -18.660 1.00 96.88 170 GLY A C 1
ATOM 1385 O O . GLY A 1 170 ? 17.771 7.854 -18.178 1.00 96.88 170 GLY A O 1
ATOM 1386 N N . CYS A 1 171 ? 17.427 5.721 -18.810 1.00 96.50 171 CYS A N 1
ATOM 1387 C CA . CYS A 1 171 ? 16.104 5.543 -18.239 1.00 96.50 171 CYS A CA 1
ATOM 1388 C C . CYS A 1 171 ? 15.993 4.089 -17.777 1.00 96.50 171 CYS A C 1
ATOM 1390 O O . CYS A 1 171 ? 16.113 3.158 -18.576 1.00 96.50 171 CYS A O 1
ATOM 1392 N N . GLU A 1 172 ? 15.811 3.892 -16.478 1.00 95.75 172 GLU A N 1
ATOM 1393 C CA . GLU A 1 172 ? 15.856 2.580 -15.840 1.00 95.75 172 GLU A CA 1
ATOM 1394 C C . GLU A 1 172 ? 14.522 2.274 -15.171 1.00 95.75 172 GLU A C 1
ATOM 1396 O O . GLU A 1 172 ? 14.009 3.073 -14.389 1.00 95.75 172 GLU A O 1
ATOM 1401 N N . ARG A 1 173 ? 13.958 1.096 -15.458 1.00 95.31 173 ARG A N 1
ATOM 1402 C CA . ARG A 1 173 ? 12.775 0.607 -14.748 1.00 95.31 173 ARG A CA 1
ATOM 1403 C C . ARG A 1 173 ? 13.171 0.173 -13.341 1.00 95.31 173 ARG A C 1
ATOM 1405 O O . ARG A 1 173 ? 13.968 -0.748 -13.176 1.00 95.31 173 ARG A O 1
ATOM 1412 N N . VAL A 1 174 ? 12.539 0.773 -12.344 1.00 93.38 174 VAL A N 1
ATOM 1413 C CA . VAL A 1 174 ? 12.662 0.409 -10.935 1.00 93.38 174 VAL A CA 1
ATOM 1414 C C . VAL A 1 174 ? 11.377 -0.285 -10.514 1.00 93.38 174 VAL A C 1
ATOM 1416 O O . VAL A 1 174 ? 10.314 0.330 -10.489 1.00 93.38 174 VAL A O 1
ATOM 1419 N N . ASN A 1 175 ? 11.459 -1.577 -10.198 1.00 94.62 175 ASN A N 1
ATOM 1420 C CA . ASN A 1 175 ? 10.336 -2.285 -9.587 1.00 94.62 175 ASN A CA 1
ATOM 1421 C C . ASN A 1 175 ? 10.269 -1.920 -8.104 1.00 94.62 175 ASN A C 1
ATOM 1423 O O . ASN A 1 175 ? 11.279 -1.986 -7.398 1.00 94.62 175 ASN A O 1
ATOM 1427 N N . ASN A 1 176 ? 9.083 -1.548 -7.638 1.00 93.88 176 ASN A N 1
ATOM 1428 C CA . ASN A 1 176 ? 8.868 -1.261 -6.235 1.00 93.88 176 ASN A CA 1
ATOM 1429 C C . ASN A 1 176 ? 8.945 -2.530 -5.393 1.00 93.88 176 ASN A C 1
ATOM 1431 O O . ASN A 1 176 ? 8.643 -3.641 -5.832 1.00 93.88 176 ASN A O 1
ATOM 1435 N N . SER A 1 177 ? 9.381 -2.331 -4.158 1.00 93.50 177 SER A N 1
ATOM 1436 C CA . SER A 1 177 ? 9.476 -3.344 -3.120 1.00 93.50 177 SER A CA 1
ATOM 1437 C C . SER A 1 177 ? 9.097 -2.699 -1.793 1.00 93.50 177 SER A C 1
ATOM 1439 O O . SER A 1 177 ? 9.179 -1.476 -1.650 1.00 93.50 177 SER A O 1
ATOM 1441 N N . TYR A 1 178 ? 8.717 -3.518 -0.814 1.00 93.62 178 TYR A N 1
ATOM 1442 C CA . TYR A 1 178 ? 8.443 -3.040 0.540 1.00 93.62 178 TYR A CA 1
ATOM 1443 C C . TYR A 1 178 ? 9.627 -2.236 1.116 1.00 93.62 178 TYR A C 1
ATOM 1445 O O . TYR A 1 178 ? 9.435 -1.139 1.636 1.00 93.62 178 TYR A O 1
ATOM 1453 N N . GLU A 1 179 ? 10.860 -2.722 0.943 1.00 91.69 179 GLU A N 1
ATOM 1454 C CA . GLU A 1 179 ? 12.064 -2.053 1.458 1.00 91.69 179 GLU A CA 1
ATOM 1455 C C . GLU A 1 179 ? 12.318 -0.691 0.797 1.00 91.69 179 GLU A C 1
ATOM 1457 O O . GLU A 1 179 ? 12.635 0.284 1.481 1.00 91.69 179 GLU A O 1
ATOM 1462 N N . ASN A 1 180 ? 12.120 -0.592 -0.521 1.00 90.62 180 ASN A N 1
ATOM 1463 C CA . ASN A 1 180 ? 12.282 0.672 -1.241 1.00 90.62 180 ASN A CA 1
ATOM 1464 C C . ASN A 1 180 ? 11.218 1.680 -0.806 1.00 90.62 180 ASN A C 1
ATOM 1466 O O . ASN A 1 180 ? 11.529 2.838 -0.546 1.00 90.62 180 ASN A O 1
ATOM 1470 N N . LEU A 1 181 ? 9.970 1.222 -0.676 1.00 91.56 181 LEU A N 1
ATOM 1471 C CA . LEU A 1 181 ? 8.859 2.044 -0.215 1.00 91.56 181 LEU A CA 1
ATOM 1472 C C . LEU A 1 181 ? 9.089 2.534 1.211 1.00 91.56 181 LEU A C 1
ATOM 1474 O O . LEU A 1 181 ? 8.799 3.686 1.508 1.00 91.56 181 LEU A O 1
ATOM 1478 N N . LYS A 1 182 ? 9.669 1.723 2.097 1.00 91.38 182 LYS A N 1
ATOM 1479 C CA . LYS A 1 182 ? 9.986 2.125 3.472 1.00 91.38 182 LYS A CA 1
ATOM 1480 C C . LYS A 1 182 ? 11.003 3.267 3.545 1.00 91.38 182 LYS A C 1
ATOM 1482 O O . LYS A 1 182 ? 10.899 4.090 4.453 1.00 91.38 182 LYS A O 1
ATOM 1487 N N . ASN A 1 183 ? 11.918 3.361 2.585 1.00 86.75 183 ASN A N 1
ATOM 1488 C CA . ASN A 1 183 ? 12.901 4.434 2.526 1.00 86.75 183 ASN A CA 1
ATOM 1489 C C . ASN A 1 183 ? 12.278 5.753 2.028 1.00 86.75 183 ASN A C 1
ATOM 1491 O O . ASN A 1 183 ? 11.876 5.880 0.873 1.00 86.75 183 ASN A O 1
ATOM 1495 N N . GLU A 1 184 ? 12.229 6.765 2.897 1.00 74.94 184 GLU A N 1
ATOM 1496 C CA . GLU A 1 184 ? 11.637 8.074 2.588 1.00 74.94 184 GLU A CA 1
ATOM 1497 C C . GLU A 1 184 ? 12.310 8.781 1.402 1.00 74.94 184 GLU A C 1
ATOM 1499 O O . GLU A 1 184 ? 11.617 9.425 0.613 1.00 74.94 184 GLU A O 1
ATOM 1504 N N . SER A 1 185 ? 13.629 8.625 1.216 1.00 71.75 185 SER A N 1
ATOM 1505 C CA . SER A 1 185 ? 14.329 9.254 0.087 1.00 71.75 185 SER A CA 1
ATOM 1506 C C . SER A 1 185 ? 13.891 8.675 -1.259 1.00 71.75 185 SER A C 1
ATOM 1508 O O . SER A 1 185 ? 13.783 9.408 -2.240 1.00 71.75 185 SER A O 1
ATOM 1510 N N . GLU A 1 186 ? 13.592 7.375 -1.302 1.00 71.12 186 GLU A N 1
ATOM 1511 C CA . GLU A 1 186 ? 13.126 6.678 -2.507 1.00 71.12 186 GLU A CA 1
ATOM 1512 C C . GLU A 1 186 ? 11.619 6.874 -2.740 1.00 71.12 186 GLU A C 1
ATOM 1514 O O . GLU A 1 186 ? 11.167 6.936 -3.886 1.00 71.12 186 GLU A O 1
ATOM 1519 N N . ARG A 1 187 ? 10.836 7.053 -1.666 1.00 69.50 187 ARG A N 1
ATOM 1520 C CA . ARG A 1 187 ? 9.385 7.299 -1.738 1.00 69.50 187 ARG A CA 1
ATOM 1521 C C . ARG A 1 187 ? 9.024 8.655 -2.342 1.00 69.50 187 ARG A C 1
ATOM 1523 O O . ARG A 1 187 ? 7.916 8.813 -2.837 1.00 69.50 187 ARG A O 1
ATOM 1530 N N . SER A 1 188 ? 9.947 9.616 -2.345 1.00 62.50 188 SER A N 1
ATOM 1531 C CA . SER A 1 188 ? 9.731 10.957 -2.915 1.00 62.50 188 SER A CA 1
ATOM 1532 C C . SER A 1 188 ? 9.248 10.955 -4.377 1.00 62.50 188 SER A C 1
ATOM 1534 O O . SER A 1 188 ? 8.606 11.908 -4.809 1.00 62.50 188 SER A O 1
ATOM 1536 N N . TYR A 1 189 ? 9.495 9.872 -5.121 1.00 60.72 189 TYR A N 1
ATOM 1537 C CA . TYR A 1 189 ? 9.060 9.694 -6.509 1.00 60.72 189 TYR A CA 1
ATOM 1538 C C . TYR A 1 189 ? 7.740 8.935 -6.672 1.00 60.72 189 TYR A C 1
ATOM 1540 O O . TYR A 1 189 ? 7.396 8.599 -7.803 1.00 60.72 189 TYR A O 1
ATOM 1548 N N . GLN A 1 190 ? 7.048 8.591 -5.582 1.00 73.25 190 GLN A N 1
ATOM 1549 C CA . GLN A 1 190 ? 6.020 7.556 -5.606 1.00 73.25 190 GLN A CA 1
ATOM 1550 C C . GLN A 1 190 ? 4.713 8.007 -4.971 1.00 73.25 190 GLN A C 1
ATOM 1552 O O . GLN A 1 190 ? 4.650 8.409 -3.807 1.00 73.25 190 GLN A O 1
ATOM 1557 N N . ASN A 1 191 ? 3.640 7.808 -5.723 1.00 81.44 191 ASN A N 1
ATOM 1558 C CA . ASN A 1 191 ? 2.288 7.882 -5.206 1.00 81.44 191 ASN A CA 1
ATOM 1559 C C . ASN A 1 191 ? 2.020 6.651 -4.336 1.00 81.44 191 ASN A C 1
ATOM 1561 O O . ASN A 1 191 ? 1.868 5.542 -4.850 1.00 81.44 191 ASN A O 1
ATOM 1565 N N . SER A 1 192 ? 1.996 6.835 -3.015 1.00 92.44 192 SER A N 1
ATOM 1566 C CA . SER A 1 192 ? 1.779 5.724 -2.091 1.00 92.44 192 SER A CA 1
ATOM 1567 C C . SER A 1 192 ? 0.983 6.112 -0.853 1.00 92.44 192 SER A C 1
ATOM 1569 O O . SER A 1 192 ? 1.089 7.228 -0.343 1.00 92.44 192 SER A O 1
ATOM 1571 N N . TRP A 1 193 ? 0.214 5.156 -0.339 1.00 95.06 193 TRP A N 1
ATOM 1572 C CA . TRP A 1 193 ? -0.305 5.180 1.028 1.00 95.06 193 TRP A CA 1
ATOM 1573 C C . TRP A 1 193 ? 0.383 4.094 1.842 1.00 95.06 193 TRP A C 1
ATOM 1575 O O . TRP A 1 193 ? 0.597 2.999 1.333 1.00 95.06 193 TRP A O 1
ATOM 1585 N N . ASN A 1 194 ? 0.697 4.386 3.104 1.00 95.44 194 ASN A N 1
ATOM 1586 C CA . ASN A 1 194 ? 1.219 3.415 4.063 1.00 95.44 194 ASN A CA 1
ATOM 1587 C C . ASN A 1 194 ? 0.199 3.219 5.188 1.00 95.44 194 ASN A C 1
ATOM 1589 O O . ASN A 1 194 ? 0.130 4.040 6.106 1.00 95.44 194 ASN A O 1
ATOM 1593 N N . LEU A 1 195 ? -0.592 2.153 5.091 1.00 97.62 195 LEU A N 1
ATOM 1594 C CA . LEU A 1 195 ? -1.543 1.744 6.114 1.00 97.62 195 LEU A CA 1
ATOM 1595 C C . LEU A 1 195 ? -0.788 1.011 7.209 1.00 97.62 195 LEU A C 1
ATOM 1597 O O . LEU A 1 195 ? -0.322 -0.102 7.007 1.00 97.62 195 LEU A O 1
ATOM 1601 N N . LYS A 1 196 ? -0.704 1.618 8.385 1.00 97.25 196 LYS A N 1
ATOM 1602 C CA . LYS A 1 196 ? -0.066 1.030 9.559 1.00 97.25 196 LYS A CA 1
ATOM 1603 C C . LYS A 1 196 ? -1.132 0.549 10.515 1.00 97.25 196 LYS A C 1
ATOM 1605 O O . LYS A 1 196 ? -2.060 1.297 10.815 1.00 97.25 196 LYS A O 1
ATOM 1610 N N . MET A 1 197 ? -0.986 -0.668 11.013 1.00 95.69 197 MET A N 1
ATOM 1611 C CA . MET A 1 197 ? -1.960 -1.326 11.872 1.00 95.69 197 MET A CA 1
ATOM 1612 C C . MET A 1 197 ? -1.347 -1.767 13.192 1.00 95.69 197 MET A C 1
ATOM 1614 O O . MET A 1 197 ? -0.155 -2.075 13.292 1.00 95.69 197 MET A O 1
ATOM 1618 N N . ARG A 1 198 ? -2.177 -1.788 14.233 1.00 94.00 198 ARG A N 1
ATOM 1619 C CA . ARG A 1 198 ? -1.789 -2.255 15.562 1.00 94.00 198 ARG A CA 1
ATOM 1620 C C . ARG A 1 198 ? -3.007 -2.663 16.381 1.00 94.00 198 ARG A C 1
ATOM 1622 O O . ARG A 1 198 ? -4.050 -2.022 16.304 1.00 94.00 198 ARG A O 1
ATOM 1629 N N . LEU A 1 199 ? -2.839 -3.678 17.227 1.00 92.81 199 LEU A N 1
ATOM 16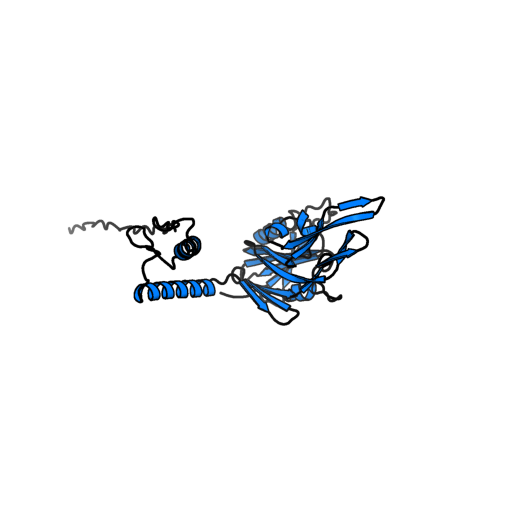30 C CA . LEU A 1 199 ? -3.779 -3.946 1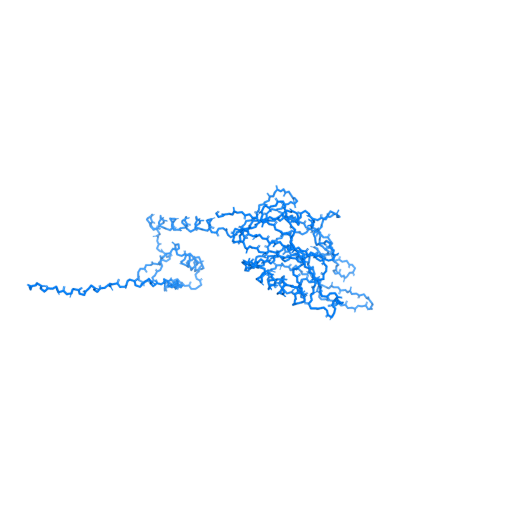8.311 1.00 92.81 199 LEU A CA 1
ATOM 1631 C C . LEU A 1 199 ? -3.567 -2.944 19.454 1.00 92.81 199 LEU A C 1
ATOM 1633 O O . LEU A 1 199 ? -2.466 -2.854 19.994 1.00 92.81 199 LEU A O 1
ATOM 1637 N N . VAL A 1 200 ? -4.610 -2.204 19.813 1.00 93.12 200 VAL A N 1
ATOM 1638 C CA . VAL A 1 200 ? -4.634 -1.187 20.868 1.00 93.12 200 VAL A CA 1
ATOM 1639 C C . VAL A 1 200 ? -5.814 -1.453 21.803 1.00 93.12 200 VAL A C 1
ATOM 1641 O O . VAL A 1 200 ? -6.973 -1.290 21.439 1.00 93.12 200 VAL A O 1
ATOM 1644 N N . LYS A 1 201 ? -5.531 -1.904 23.024 1.00 90.69 201 LYS A N 1
ATOM 1645 C CA . LYS A 1 201 ? -6.549 -2.399 23.974 1.00 90.69 201 LYS A CA 1
ATOM 1646 C C . LYS A 1 201 ? -7.314 -1.300 24.704 1.00 90.69 201 LYS A C 1
ATOM 1648 O O . LYS A 1 201 ? -8.293 -1.575 25.392 1.00 90.69 201 LYS A O 1
ATOM 1653 N N . ASN A 1 202 ? -6.800 -0.078 24.668 1.00 91.75 202 ASN A N 1
ATOM 1654 C CA . ASN A 1 202 ? -7.318 1.060 25.413 1.00 91.75 202 ASN A CA 1
ATOM 1655 C C . ASN A 1 202 ? -6.782 2.369 24.817 1.00 91.75 202 ASN A C 1
ATOM 1657 O O . ASN A 1 202 ? -5.927 2.372 23.928 1.00 91.75 202 ASN A O 1
ATOM 1661 N N . ASP A 1 203 ? -7.270 3.487 25.344 1.00 93.38 203 ASP A N 1
ATOM 1662 C CA . ASP A 1 203 ? -6.938 4.821 24.841 1.00 93.38 203 ASP A CA 1
ATOM 1663 C C . ASP A 1 203 ? -5.466 5.186 25.047 1.00 93.38 203 ASP A C 1
ATOM 1665 O O . ASP A 1 203 ? -4.906 5.890 24.218 1.00 93.38 203 ASP A O 1
ATOM 1669 N N . GLN A 1 204 ? -4.810 4.650 26.078 1.00 95.31 204 GLN A N 1
ATOM 1670 C CA . GLN A 1 204 ? -3.382 4.874 26.310 1.00 95.31 204 GLN A CA 1
ATOM 1671 C C . GLN A 1 204 ? -2.518 4.181 25.243 1.00 95.31 204 GLN A C 1
ATOM 1673 O O . GLN A 1 204 ? -1.548 4.758 24.744 1.00 95.31 204 GLN A O 1
ATOM 1678 N N . GLU A 1 205 ? -2.869 2.955 24.852 1.00 97.06 205 GLU A N 1
ATOM 1679 C CA . GLU A 1 205 ? -2.211 2.255 23.743 1.00 97.06 205 GLU A CA 1
ATOM 1680 C C . GLU A 1 205 ? -2.511 2.927 22.394 1.00 97.06 205 GLU A C 1
ATOM 1682 O O . GLU A 1 205 ? -1.620 3.025 21.548 1.00 97.06 205 GLU A O 1
ATOM 1687 N N . LEU A 1 206 ? -3.729 3.448 22.203 1.00 97.00 206 LEU A N 1
ATOM 1688 C CA . LEU A 1 206 ? -4.093 4.225 21.015 1.00 97.00 206 LEU A CA 1
ATOM 1689 C C . LEU A 1 206 ? -3.318 5.551 20.935 1.00 97.00 206 LEU A C 1
ATOM 1691 O O . LEU A 1 206 ? -2.823 5.892 19.864 1.00 97.00 206 LEU A O 1
ATOM 1695 N N . GLU A 1 207 ? -3.147 6.272 22.046 1.00 96.69 207 GLU A N 1
ATOM 1696 C CA . GLU A 1 207 ? -2.282 7.461 22.109 1.00 96.69 207 GLU A CA 1
ATOM 1697 C C . GLU A 1 207 ? -0.825 7.113 21.811 1.00 96.69 207 GLU A C 1
ATOM 1699 O O . GLU A 1 207 ? -0.178 7.799 21.025 1.00 96.69 207 GLU A O 1
ATOM 1704 N N . THR A 1 208 ? -0.321 6.002 22.352 1.00 97.38 208 THR A N 1
ATOM 1705 C CA . THR A 1 208 ? 1.035 5.519 22.045 1.00 97.38 208 THR A CA 1
ATOM 1706 C C . THR A 1 208 ? 1.192 5.250 20.546 1.00 97.38 208 THR A C 1
ATOM 1708 O O . THR A 1 208 ? 2.165 5.683 19.930 1.00 97.38 208 THR A O 1
ATOM 1711 N N . PHE A 1 209 ? 0.202 4.600 19.926 1.00 97.25 209 PHE A N 1
ATOM 1712 C CA . PHE A 1 209 ? 0.183 4.364 18.485 1.00 97.25 209 PHE A CA 1
ATOM 1713 C C . PHE A 1 209 ? 0.152 5.668 17.672 1.00 97.25 209 PHE A C 1
ATOM 1715 O O . PHE A 1 209 ? 0.842 5.774 16.658 1.00 97.25 209 PHE A O 1
ATOM 1722 N N . ILE A 1 210 ? -0.595 6.679 18.121 1.00 97.00 210 ILE A N 1
ATOM 1723 C CA . ILE A 1 210 ? -0.600 8.015 17.513 1.00 97.00 210 ILE A CA 1
ATOM 1724 C C . ILE A 1 210 ? 0.786 8.658 17.632 1.00 97.00 210 ILE A C 1
ATOM 1726 O O . ILE A 1 210 ? 1.314 9.144 16.633 1.00 97.00 210 ILE A O 1
ATOM 1730 N N . HIS A 1 211 ? 1.405 8.624 18.813 1.00 96.44 211 HIS A N 1
ATOM 1731 C CA . HIS A 1 211 ? 2.709 9.241 19.044 1.00 96.44 211 HIS A CA 1
ATOM 1732 C C . HIS A 1 211 ? 3.820 8.631 18.191 1.00 96.44 211 HIS A C 1
ATOM 1734 O O . HIS A 1 211 ? 4.684 9.352 17.699 1.00 96.44 211 HIS A O 1
ATOM 1740 N N . GLU A 1 212 ? 3.809 7.317 17.989 1.00 95.00 212 GLU A N 1
ATOM 1741 C CA . GLU A 1 212 ? 4.803 6.646 17.147 1.00 95.00 212 GLU A CA 1
ATOM 1742 C C . GLU A 1 212 ? 4.665 6.981 15.657 1.00 95.00 212 GLU A C 1
ATOM 1744 O O . GLU A 1 212 ? 5.634 6.866 14.910 1.00 95.00 212 GLU A O 1
ATOM 1749 N N . ASN A 1 213 ? 3.474 7.392 15.215 1.00 94.12 213 ASN A N 1
ATOM 1750 C CA . ASN A 1 213 ? 3.205 7.697 13.810 1.00 94.12 213 ASN A CA 1
ATOM 1751 C C . ASN A 1 213 ? 3.229 9.184 13.482 1.00 94.12 213 ASN A C 1
ATOM 1753 O O . ASN A 1 213 ? 3.562 9.546 12.356 1.00 94.12 213 ASN A O 1
ATOM 1757 N N . TYR A 1 214 ? 2.875 10.023 14.449 1.00 94.75 214 TYR A N 1
ATOM 1758 C CA . TYR A 1 214 ? 2.660 11.451 14.245 1.00 94.75 214 TYR A CA 1
ATOM 1759 C C . TYR A 1 214 ? 3.415 12.322 15.251 1.00 94.75 214 TYR A C 1
ATOM 1761 O O . TYR A 1 214 ? 3.459 13.532 15.084 1.00 94.75 214 TYR A O 1
ATOM 176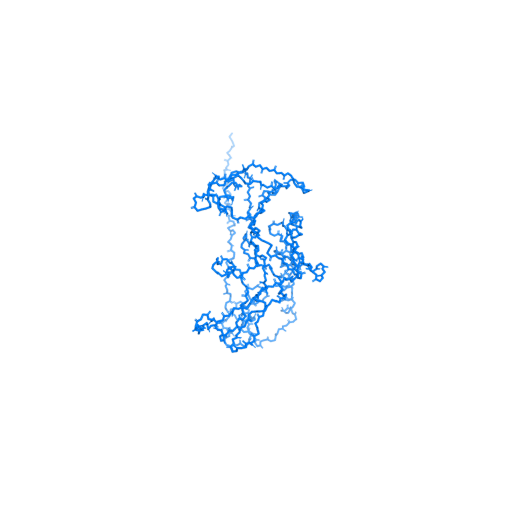9 N N . GLY A 1 215 ? 4.059 11.742 16.263 1.00 94.75 215 GLY A N 1
ATOM 1770 C CA . GLY A 1 215 ? 4.878 12.461 17.237 1.00 94.75 215 GLY A CA 1
ATOM 1771 C C . GLY A 1 215 ? 4.195 12.711 18.589 1.00 94.75 215 GLY A C 1
ATOM 1772 O O . GLY A 1 215 ? 2.975 12.661 18.736 1.00 94.75 215 GLY A O 1
ATOM 1773 N N . GLN A 1 216 ? 5.022 12.979 19.604 1.00 94.81 216 GLN A N 1
ATOM 1774 C CA . GLN A 1 216 ? 4.641 13.052 21.027 1.00 94.81 216 GLN A CA 1
ATOM 1775 C C . GLN A 1 216 ? 3.707 14.219 21.392 1.00 94.81 216 GLN A C 1
ATOM 1777 O O . GLN A 1 216 ? 3.152 14.251 22.487 1.00 94.81 216 GLN A O 1
ATOM 1782 N N . GLY A 1 217 ? 3.558 15.209 20.513 1.00 94.56 217 GLY A N 1
ATOM 1783 C CA . GLY A 1 217 ? 2.654 16.341 20.724 1.00 94.56 217 GLY A CA 1
ATOM 1784 C C . GLY A 1 217 ? 1.195 16.033 20.388 1.00 94.56 217 GLY A C 1
ATOM 1785 O O . GLY A 1 217 ? 0.318 16.829 20.722 1.00 94.56 217 GLY A O 1
ATOM 1786 N N . CYS A 1 218 ? 0.932 14.928 19.686 1.00 96.38 218 CYS A N 1
ATOM 1787 C CA . CYS A 1 218 ? -0.395 14.583 19.193 1.00 96.38 218 CYS A CA 1
ATOM 1788 C C . CYS A 1 218 ? -1.256 13.965 20.290 1.00 96.38 218 CYS A C 1
ATOM 1790 O O . CYS A 1 218 ? -0.818 13.046 20.962 1.00 96.38 218 CYS A O 1
ATOM 1792 N N . LYS 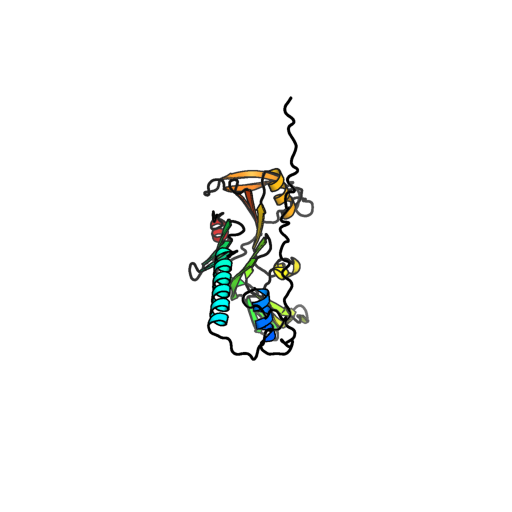A 1 219 ? -2.508 14.401 20.438 1.00 95.50 219 LYS A N 1
ATOM 1793 C CA . LYS A 1 219 ? -3.437 13.840 21.438 1.00 95.50 219 LYS A CA 1
ATOM 1794 C C . LYS A 1 219 ? -4.738 13.396 20.805 1.00 95.50 219 LYS A C 1
ATOM 1796 O O . LYS A 1 219 ? -5.125 13.923 19.765 1.00 95.50 219 LYS A O 1
ATOM 1801 N N . ILE A 1 220 ? -5.466 12.487 21.445 1.00 97.06 220 ILE A N 1
ATOM 1802 C CA . ILE A 1 220 ? -6.831 12.180 21.010 1.00 97.06 220 ILE A CA 1
ATOM 1803 C C . ILE A 1 220 ? -7.716 13.395 21.313 1.00 97.06 220 ILE A C 1
ATOM 1805 O O . ILE A 1 220 ? -7.889 13.788 22.464 1.00 97.06 220 ILE A O 1
ATOM 1809 N N . LYS A 1 221 ? -8.295 13.992 20.270 1.00 96.69 221 LYS A N 1
ATOM 1810 C CA . LYS A 1 221 ? -9.320 15.036 20.393 1.00 96.69 221 LYS A CA 1
ATOM 1811 C C . LYS A 1 221 ? -10.687 14.427 20.690 1.00 96.69 221 LYS A C 1
ATOM 1813 O O . LYS A 1 221 ? -11.452 14.962 21.485 1.00 96.69 221 LYS A O 1
ATOM 1818 N N . GLY A 1 222 ? -11.003 13.328 20.011 1.00 96.94 222 GLY A N 1
ATOM 1819 C CA . GLY A 1 222 ? -12.295 12.665 20.096 1.00 96.94 222 GLY A CA 1
ATOM 1820 C C . GLY A 1 222 ? -12.410 11.490 19.134 1.00 96.94 222 GLY A C 1
ATOM 1821 O O . GLY A 1 222 ? -11.513 11.222 18.333 1.00 96.94 222 GLY A O 1
ATOM 1822 N N . LYS A 1 223 ? -13.531 10.779 19.231 1.00 97.19 223 LYS A N 1
ATOM 1823 C CA . LYS A 1 223 ? -13.867 9.624 18.398 1.00 97.19 223 LYS A CA 1
ATOM 1824 C C . LYS A 1 223 ? -15.274 9.807 1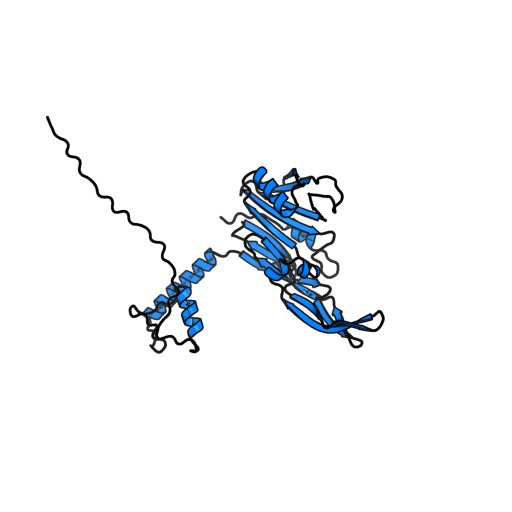7.850 1.00 97.19 223 LYS A C 1
ATOM 1826 O O . LYS A 1 223 ? -16.213 9.990 18.622 1.00 97.19 223 LYS A O 1
ATOM 1831 N N . THR A 1 224 ? -15.414 9.711 16.537 1.00 97.62 224 THR A N 1
ATOM 1832 C CA . THR A 1 224 ? -16.695 9.840 15.838 1.00 97.62 224 THR A CA 1
ATOM 1833 C C . THR A 1 224 ? -17.071 8.483 15.262 1.00 97.62 224 THR A C 1
ATOM 1835 O O . THR A 1 224 ? -16.267 7.862 14.569 1.00 97.62 224 THR A O 1
ATOM 1838 N N . GLY A 1 225 ? -18.271 7.990 15.577 1.00 96.88 225 GLY A N 1
ATOM 1839 C CA . GLY A 1 225 ? -18.746 6.700 15.073 1.00 96.88 225 GLY A CA 1
ATOM 1840 C C . GLY A 1 225 ? -18.819 6.675 13.546 1.00 96.88 225 GLY A C 1
ATOM 1841 O O . GLY A 1 225 ? -19.134 7.684 12.915 1.00 96.88 225 GLY A O 1
ATOM 1842 N N . THR A 1 226 ? -18.513 5.522 12.957 1.00 95.81 226 THR A N 1
ATOM 1843 C CA . THR A 1 226 ? -18.675 5.277 11.518 1.00 95.81 226 THR A CA 1
ATOM 1844 C C . THR A 1 226 ? -19.969 4.505 11.241 1.00 95.81 226 THR A C 1
ATOM 1846 O O . THR A 1 226 ? -20.754 4.228 12.147 1.00 95.81 226 THR A O 1
ATOM 1849 N N . THR A 1 227 ? -20.201 4.138 9.982 1.00 94.12 227 THR A N 1
ATOM 1850 C CA . THR A 1 227 ? -21.293 3.229 9.603 1.00 94.12 227 THR A CA 1
ATOM 1851 C C . THR A 1 227 ? -21.063 1.792 10.083 1.00 94.12 227 THR A C 1
ATOM 1853 O O . THR A 1 227 ? -22.024 1.031 10.187 1.00 94.12 227 THR A O 1
ATOM 1856 N N . GLN A 1 228 ? -19.819 1.411 10.398 1.00 94.75 228 GLN A N 1
ATOM 1857 C CA . GLN A 1 228 ? -19.502 0.123 11.007 1.00 94.75 228 GLN A CA 1
ATOM 1858 C C . GLN A 1 228 ? -19.656 0.211 12.531 1.00 94.75 228 GLN A C 1
ATOM 1860 O O . GLN A 1 228 ? -19.028 1.039 13.195 1.00 94.75 228 GLN A O 1
ATOM 1865 N N . ASN A 1 229 ? -20.493 -0.663 13.098 1.00 95.00 229 ASN A N 1
ATOM 1866 C CA . ASN A 1 229 ? -20.715 -0.714 14.541 1.00 95.00 229 ASN A CA 1
ATOM 1867 C C . ASN A 1 229 ? -19.399 -1.000 15.288 1.00 95.00 229 ASN A C 1
ATOM 1869 O O . ASN A 1 229 ? -18.652 -1.901 14.916 1.00 95.00 229 ASN A O 1
ATOM 1873 N N . GLY A 1 230 ? -19.124 -0.232 16.343 1.00 93.81 230 GLY A N 1
ATOM 1874 C CA . GLY A 1 230 ? -17.900 -0.333 17.138 1.00 93.81 230 GLY A CA 1
ATOM 1875 C C . GLY A 1 230 ? -16.641 0.214 16.459 1.00 93.81 230 GLY A C 1
ATOM 1876 O O . GLY A 1 230 ? -15.579 0.179 17.081 1.00 93.81 230 GLY A O 1
ATOM 1877 N N . VAL A 1 231 ? -16.742 0.750 15.236 1.00 96.56 231 VAL A N 1
ATOM 1878 C CA . VAL A 1 231 ? -15.638 1.398 14.518 1.00 96.56 231 VAL A CA 1
ATOM 1879 C C . VAL A 1 231 ? -15.793 2.912 14.577 1.00 96.56 231 VAL A C 1
ATOM 1881 O O . VAL A 1 231 ? -16.838 3.474 14.234 1.00 96.56 231 VAL A O 1
ATOM 1884 N N . TYR A 1 232 ? -14.714 3.577 14.967 1.00 97.25 232 TYR A N 1
ATOM 1885 C CA . TYR A 1 232 ? -14.644 5.014 15.167 1.00 97.25 232 TYR A CA 1
ATOM 1886 C C . TYR A 1 232 ? -13.554 5.626 14.295 1.00 97.25 232 TYR A C 1
ATOM 1888 O O . TYR A 1 232 ? -12.444 5.103 14.224 1.00 97.25 232 TYR A O 1
ATOM 1896 N N . LYS A 1 233 ? -13.841 6.782 13.696 1.00 97.56 233 LYS A N 1
ATOM 1897 C CA . LYS A 1 233 ? -12.816 7.693 13.189 1.00 97.56 233 LYS A CA 1
ATOM 1898 C C . LYS A 1 233 ? -12.256 8.482 14.368 1.00 97.56 233 LYS A C 1
ATOM 1900 O O . LYS A 1 233 ? -13.018 9.090 15.120 1.00 97.56 233 LYS A O 1
ATOM 1905 N N . VAL A 1 234 ? -10.943 8.460 14.548 1.00 97.81 234 VAL A N 1
ATOM 1906 C CA . VAL A 1 234 ? -10.268 9.148 15.653 1.00 97.81 234 VAL A CA 1
ATOM 1907 C C . VAL A 1 234 ? -9.743 10.487 15.149 1.00 97.81 234 VAL A C 1
ATOM 1909 O O . VAL A 1 234 ? -9.025 10.549 14.152 1.00 97.81 234 VAL A O 1
ATOM 1912 N N . GLU A 1 235 ? -10.099 11.562 15.842 1.00 97.06 235 GLU A N 1
ATOM 1913 C CA . GLU A 1 235 ? -9.574 12.898 15.576 1.00 97.06 235 GLU A CA 1
ATOM 1914 C C . GLU A 1 235 ? -8.359 13.162 16.464 1.00 97.06 235 GLU A C 1
ATOM 1916 O O . GLU A 1 235 ? -8.412 12.962 17.679 1.00 97.06 235 GLU A O 1
ATOM 1921 N N . ILE A 1 236 ? -7.278 13.652 15.862 1.00 96.44 236 ILE A N 1
ATOM 1922 C CA . ILE A 1 236 ? -6.055 14.054 16.556 1.00 96.44 236 ILE A CA 1
ATOM 1923 C C . ILE A 1 236 ? -6.077 15.570 16.799 1.00 96.44 236 ILE A C 1
ATOM 1925 O O . ILE A 1 236 ? -6.374 16.356 15.897 1.00 96.44 236 ILE A O 1
ATOM 1929 N N . LEU A 1 237 ? -5.755 15.977 18.025 1.00 94.62 237 LEU A N 1
ATOM 1930 C CA . LEU A 1 237 ? -5.464 17.352 18.418 1.00 94.62 237 LEU A CA 1
ATOM 1931 C C . LEU A 1 237 ? -3.956 17.600 18.288 1.00 94.62 237 LEU A C 1
ATOM 1933 O O . LEU A 1 237 ? -3.157 16.898 18.909 1.00 94.62 237 LEU A O 1
ATOM 1937 N N . THR A 1 238 ? -3.584 18.607 17.499 1.00 92.50 238 THR A N 1
ATOM 1938 C CA . THR A 1 238 ? -2.196 19.067 17.336 1.00 92.50 238 THR A CA 1
ATOM 1939 C C . THR A 1 238 ? -1.759 19.965 18.494 1.00 92.50 238 THR A C 1
ATOM 1941 O O . THR A 1 238 ? -2.595 20.560 19.174 1.00 92.50 238 THR A O 1
ATOM 1944 N N . ASP A 1 239 ? -0.449 20.153 18.666 1.00 90.19 239 ASP A N 1
ATOM 1945 C CA . ASP A 1 239 ? 0.118 21.048 19.687 1.00 90.19 239 ASP A CA 1
ATOM 1946 C C . ASP A 1 239 ? 0.026 22.549 19.339 1.00 90.19 239 ASP A C 1
ATOM 1948 O O . ASP A 1 239 ? 0.403 23.393 20.153 1.00 90.19 239 ASP A O 1
ATOM 1952 N N . GLY A 1 240 ? -0.509 22.883 18.158 1.00 87.12 240 GLY A N 1
ATOM 1953 C CA . GLY A 1 240 ? -0.787 24.255 17.723 1.00 87.12 240 GLY A CA 1
ATOM 1954 C C . GLY A 1 240 ? 0.453 25.051 17.316 1.00 87.12 240 GLY A C 1
ATOM 1955 O O . GLY A 1 240 ? 0.369 26.272 17.207 1.00 87.12 240 GLY A O 1
ATOM 1956 N N . LYS A 1 241 ? 1.594 24.381 17.128 1.00 90.31 241 LYS A N 1
ATOM 1957 C CA . LYS A 1 241 ? 2.848 24.989 16.674 1.00 90.31 241 LYS A CA 1
ATOM 1958 C C . LYS A 1 241 ? 3.015 24.851 15.163 1.00 90.31 241 LYS A C 1
ATOM 1960 O O . LYS A 1 241 ? 2.422 23.965 14.548 1.00 90.31 241 LYS A O 1
ATOM 1965 N N . ASP A 1 242 ? 3.878 25.691 14.602 1.00 86.81 242 ASP A N 1
ATOM 1966 C CA . ASP A 1 242 ? 4.352 25.545 13.226 1.00 86.81 242 ASP A CA 1
ATOM 1967 C C . ASP A 1 242 ? 5.076 24.201 13.036 1.00 86.81 242 ASP A C 1
ATOM 1969 O O . ASP A 1 242 ? 5.633 23.644 13.986 1.00 86.81 242 ASP A O 1
ATOM 1973 N N . LEU A 1 243 ? 5.045 23.653 11.816 1.00 83.56 243 LEU A N 1
ATOM 1974 C CA . LEU A 1 243 ? 5.504 22.286 11.522 1.00 83.56 243 LEU A CA 1
ATOM 1975 C C . LEU A 1 243 ? 6.971 22.026 11.900 1.00 83.56 243 LEU A C 1
ATOM 1977 O O . LEU A 1 243 ? 7.298 20.921 12.320 1.00 83.56 243 LEU A O 1
ATOM 1981 N N . ASP A 1 244 ? 7.844 23.024 11.772 1.00 86.25 244 ASP A N 1
ATOM 1982 C CA . ASP A 1 244 ? 9.269 22.948 12.120 1.00 86.25 244 ASP A CA 1
ATOM 1983 C C . ASP A 1 244 ? 9.523 22.949 13.638 1.00 86.25 244 ASP A C 1
ATOM 1985 O O . ASP A 1 244 ? 10.575 22.503 14.097 1.00 86.25 244 ASP A O 1
ATOM 1989 N N . MET A 1 245 ? 8.548 23.411 14.423 1.00 87.75 245 MET A N 1
ATOM 1990 C CA . MET A 1 245 ? 8.586 23.456 15.887 1.00 87.75 245 MET A CA 1
ATOM 1991 C C . MET A 1 245 ? 7.641 22.447 16.556 1.00 87.75 245 MET A C 1
ATOM 1993 O O . MET A 1 245 ? 7.660 22.298 17.787 1.00 87.75 245 MET A O 1
ATOM 1997 N N . SER A 1 246 ? 6.775 21.801 15.775 1.00 91.00 246 SER A N 1
ATOM 1998 C CA . SER A 1 246 ? 5.746 20.902 16.277 1.00 91.00 246 SER A CA 1
ATOM 1999 C C . SER A 1 246 ? 6.330 19.552 16.670 1.00 91.00 246 SER A C 1
ATOM 2001 O O . SER A 1 246 ? 7.174 18.963 16.002 1.00 91.00 246 SER A O 1
ATOM 2003 N N . THR A 1 247 ? 5.819 19.035 17.778 1.00 93.31 247 THR A N 1
ATOM 2004 C CA . THR A 1 247 ? 6.028 17.651 18.207 1.00 93.31 247 THR A CA 1
ATOM 2005 C C . THR A 1 247 ? 4.881 16.742 17.765 1.00 93.31 247 THR A C 1
ATOM 2007 O O . THR A 1 247 ? 4.930 15.546 18.036 1.00 93.31 247 THR A O 1
ATOM 2010 N N . CYS A 1 248 ? 3.863 17.295 17.093 1.00 92.62 248 CYS A N 1
ATOM 2011 C CA . CYS A 1 248 ? 2.783 16.589 16.409 1.00 92.62 248 CYS A CA 1
ATOM 2012 C C . CYS A 1 248 ? 2.865 16.858 14.899 1.00 92.62 248 CYS A C 1
ATOM 2014 O O . CYS A 1 248 ? 2.223 17.762 14.366 1.00 92.62 248 CYS A O 1
ATOM 2016 N N . VAL A 1 249 ? 3.671 16.065 14.205 1.00 87.12 249 VAL A N 1
ATOM 2017 C CA . VAL A 1 249 ? 4.062 16.228 12.801 1.00 87.12 249 VAL A CA 1
ATOM 2018 C C . VAL A 1 249 ? 2.977 15.703 11.848 1.00 87.12 249 VAL A C 1
ATOM 2020 O O . VAL A 1 249 ? 3.215 14.866 10.978 1.00 87.12 249 VAL A O 1
ATOM 2023 N N . LEU A 1 250 ? 1.746 16.190 12.010 1.00 85.69 250 LEU A N 1
ATOM 2024 C CA . LEU A 1 250 ? 0.666 15.958 11.053 1.00 85.69 250 LEU A CA 1
ATOM 2025 C C . LEU A 1 250 ? 0.827 16.902 9.862 1.00 85.69 250 LEU A C 1
ATOM 2027 O O . LEU A 1 250 ? 0.376 18.045 9.886 1.00 85.69 250 LEU A O 1
ATOM 2031 N N . ASN A 1 251 ? 1.474 16.411 8.809 1.00 77.31 251 ASN A N 1
ATOM 2032 C CA . ASN A 1 251 ? 1.662 17.153 7.571 1.00 77.31 251 ASN A CA 1
ATOM 2033 C C . ASN A 1 251 ? 0.714 16.639 6.472 1.00 77.31 251 ASN A C 1
ATOM 2035 O O . ASN A 1 251 ? 1.002 15.653 5.795 1.00 77.31 251 ASN A O 1
ATOM 2039 N N . GLY A 1 252 ? -0.422 17.320 6.297 1.00 83.56 252 GLY A N 1
ATOM 2040 C CA . GLY A 1 252 ? -1.451 16.980 5.309 1.00 83.56 252 GLY A CA 1
ATOM 2041 C C . GLY A 1 252 ? -2.621 16.175 5.876 1.00 83.56 252 GLY A C 1
ATOM 2042 O O . GLY A 1 252 ? -2.811 16.067 7.089 1.00 83.56 252 GLY A O 1
ATOM 2043 N N . ALA A 1 253 ? -3.453 15.644 4.982 1.00 89.50 253 ALA A N 1
ATOM 2044 C CA . ALA A 1 253 ? -4.602 14.840 5.359 1.00 89.50 253 ALA A CA 1
ATOM 2045 C C . ALA A 1 253 ? -4.156 13.458 5.859 1.00 89.50 253 ALA A C 1
ATOM 2047 O O . ALA A 1 253 ? -3.192 12.874 5.364 1.00 89.50 253 ALA A O 1
ATOM 2048 N N . TYR A 1 254 ? -4.885 12.923 6.832 1.00 94.31 254 TYR A N 1
ATOM 2049 C CA . TYR A 1 254 ? -4.658 11.603 7.411 1.00 94.31 254 TYR A CA 1
ATOM 2050 C C . TYR A 1 254 ? -5.991 10.904 7.653 1.00 94.31 254 TYR A C 1
ATOM 2052 O O . TYR A 1 254 ? -7.052 11.536 7.704 1.00 94.31 254 TYR A O 1
ATOM 2060 N N . SER A 1 255 ? -5.906 9.598 7.862 1.00 96.44 255 SER A N 1
ATOM 2061 C CA . SER A 1 255 ? -7.011 8.780 8.337 1.00 96.44 255 SER A CA 1
ATOM 2062 C C . SER A 1 255 ? -6.545 7.925 9.503 1.00 96.44 255 SER A C 1
ATOM 2064 O O . SER A 1 255 ? -5.452 7.362 9.477 1.00 96.44 255 SER A O 1
ATOM 2066 N N . LEU A 1 256 ? -7.361 7.855 10.550 1.00 97.81 256 LEU A N 1
ATOM 2067 C CA . LEU A 1 256 ? -7.128 7.027 11.726 1.00 97.81 256 LEU A CA 1
ATOM 2068 C C . LEU A 1 256 ? -8.467 6.429 12.148 1.00 97.81 256 LEU A C 1
ATOM 2070 O O . LEU A 1 256 ? -9.407 7.161 12.472 1.00 97.81 256 LEU A O 1
ATOM 2074 N N . PHE A 1 257 ? -8.541 5.105 12.140 1.00 97.69 257 PHE A N 1
ATOM 2075 C CA . PHE A 1 257 ? -9.716 4.360 12.571 1.00 97.69 257 PHE A CA 1
ATOM 2076 C C . PHE A 1 257 ? -9.359 3.447 13.738 1.00 97.69 257 PHE A C 1
ATOM 2078 O O . PHE A 1 257 ? -8.256 2.908 13.797 1.00 97.69 257 PHE A O 1
ATOM 2085 N N . TYR A 1 258 ? -10.309 3.270 14.651 1.00 96.94 258 TYR A N 1
ATOM 2086 C CA . TYR A 1 258 ? -10.212 2.378 15.799 1.00 96.94 258 TYR A CA 1
ATOM 2087 C C . TYR A 1 258 ? -11.467 1.510 15.887 1.00 96.94 258 TYR A C 1
ATOM 2089 O O . TYR A 1 258 ? -12.580 2.032 15.952 1.00 96.94 258 TYR A O 1
ATOM 2097 N N . ASN A 1 259 ? -11.287 0.195 15.908 1.00 95.38 259 ASN A N 1
ATOM 2098 C CA . ASN A 1 259 ? -12.332 -0.787 16.137 1.00 95.38 259 ASN A CA 1
ATOM 2099 C C . ASN A 1 259 ? -12.289 -1.257 17.595 1.00 95.38 259 ASN A C 1
ATOM 2101 O O . ASN A 1 259 ? -11.386 -1.983 18.004 1.00 95.38 259 ASN A O 1
ATOM 2105 N N . SER A 1 260 ? -13.294 -0.856 18.367 1.00 93.50 260 SER A N 1
ATOM 2106 C CA . SER A 1 260 ? -13.441 -1.210 19.783 1.00 93.50 260 SER A CA 1
ATOM 2107 C C . SER A 1 260 ? -13.835 -2.668 20.031 1.00 93.50 260 SER A C 1
ATOM 2109 O O . SER A 1 260 ? -13.624 -3.162 21.134 1.00 93.50 260 SER A O 1
ATOM 2111 N N . ASN A 1 261 ? -14.374 -3.367 19.028 1.00 90.94 261 ASN A N 1
ATOM 2112 C CA . ASN A 1 261 ? -14.754 -4.774 19.170 1.00 90.94 261 ASN A CA 1
ATOM 2113 C C . ASN A 1 261 ? -13.522 -5.684 19.098 1.00 90.94 261 ASN A C 1
ATOM 2115 O O . ASN A 1 261 ? -13.406 -6.636 19.864 1.00 90.94 261 ASN A O 1
ATOM 2119 N N . THR A 1 262 ? -12.589 -5.371 18.195 1.00 90.31 262 THR A N 1
ATOM 2120 C CA . THR A 1 262 ? -11.373 -6.167 17.958 1.00 90.31 262 THR A CA 1
ATOM 2121 C C . THR A 1 262 ? -10.118 -5.553 18.571 1.00 90.31 262 THR A C 1
ATOM 2123 O O . THR A 1 262 ? -9.054 -6.167 18.534 1.00 90.31 262 THR A O 1
ATOM 2126 N N . ASN A 1 263 ? -10.229 -4.361 19.168 1.00 92.38 263 ASN A N 1
ATOM 2127 C CA . ASN A 1 263 ? -9.106 -3.572 19.668 1.00 92.38 263 ASN A CA 1
ATOM 2128 C C . ASN A 1 263 ? -8.055 -3.308 18.580 1.00 92.38 263 ASN A C 1
ATOM 2130 O O . ASN A 1 263 ? -6.863 -3.392 18.846 1.00 92.38 263 ASN A O 1
ATOM 2134 N N . ALA A 1 264 ? -8.473 -3.024 17.347 1.00 93.81 264 ALA A N 1
ATOM 2135 C CA . ALA A 1 264 ? -7.569 -2.762 16.229 1.00 93.81 264 ALA A CA 1
ATOM 2136 C C . ALA A 1 264 ? -7.592 -1.280 15.847 1.00 93.81 264 ALA A C 1
ATOM 2138 O O . ALA A 1 264 ? -8.656 -0.674 15.747 1.00 93.81 264 ALA A O 1
ATOM 2139 N N . ALA A 1 265 ? -6.426 -0.693 15.597 1.00 97.00 265 ALA A N 1
ATOM 2140 C CA . ALA A 1 265 ? -6.295 0.631 15.010 1.00 97.00 265 ALA A CA 1
ATOM 2141 C C . ALA A 1 265 ? -5.511 0.572 13.706 1.00 97.00 265 ALA A C 1
ATOM 2143 O O . ALA A 1 265 ? -4.586 -0.227 13.551 1.00 97.00 265 ALA A O 1
ATOM 2144 N N . VAL A 1 266 ? -5.881 1.454 12.784 1.00 97.94 266 VAL A N 1
ATOM 2145 C CA . VAL A 1 266 ? -5.207 1.636 11.502 1.00 97.94 266 VAL A CA 1
ATOM 2146 C C . VAL A 1 266 ? -5.038 3.111 11.213 1.00 97.94 266 VAL A C 1
ATOM 2148 O O . VAL A 1 266 ? -5.941 3.906 11.481 1.00 97.94 266 VAL A O 1
ATOM 2151 N N . THR A 1 267 ? -3.899 3.488 10.646 1.00 97.62 267 THR A N 1
ATOM 2152 C CA . THR A 1 267 ? -3.672 4.861 10.223 1.00 97.62 267 THR A CA 1
ATOM 2153 C C . THR A 1 267 ? -2.813 4.971 8.979 1.00 97.62 267 THR A C 1
ATOM 2155 O O . THR A 1 267 ? -1.934 4.144 8.759 1.00 97.62 267 THR A O 1
ATOM 2158 N N . TRP A 1 268 ? -3.065 5.999 8.175 1.00 95.25 268 TRP A N 1
ATOM 2159 C CA . TRP A 1 268 ? -2.215 6.376 7.053 1.00 95.25 268 TRP A CA 1
ATOM 2160 C C . TRP A 1 268 ? -2.298 7.878 6.791 1.00 95.25 268 TRP A C 1
ATOM 2162 O O . TRP A 1 268 ? -3.328 8.518 7.024 1.00 95.25 268 TRP A O 1
ATOM 2172 N N . GLY A 1 269 ? -1.201 8.429 6.276 1.00 90.94 269 GLY A N 1
ATOM 2173 C CA . GLY A 1 269 ? -1.188 9.755 5.672 1.00 90.94 269 GLY A CA 1
ATOM 2174 C C . GLY A 1 269 ? -1.721 9.679 4.243 1.00 90.94 269 GLY A C 1
ATOM 2175 O O . GLY A 1 269 ? -1.325 8.799 3.483 1.00 90.94 269 GLY A O 1
ATOM 2176 N N . MET A 1 270 ? -2.606 10.604 3.888 1.00 88.19 270 MET A N 1
ATOM 2177 C CA . MET A 1 270 ? -3.111 10.799 2.524 1.00 88.19 270 MET A CA 1
ATOM 2178 C C . MET A 1 270 ? -2.385 11.947 1.807 1.00 88.19 270 MET A C 1
ATOM 2180 O O . MET A 1 270 ? -2.516 12.089 0.602 1.00 88.19 270 MET A O 1
ATOM 2184 N N . GLY A 1 271 ? -1.595 12.748 2.532 1.00 84.12 271 GLY A N 1
ATOM 2185 C CA . GLY A 1 271 ? -0.820 13.850 1.964 1.00 84.12 271 GLY A CA 1
ATOM 2186 C C . GLY A 1 271 ? -1.645 15.119 1.737 1.00 84.12 271 GLY A C 1
ATOM 2187 O O . GLY A 1 271 ? -2.752 15.271 2.254 1.00 84.12 271 GLY A O 1
ATOM 2188 N N . GLN A 1 272 ? -1.068 16.082 1.017 1.00 82.25 272 GLN A N 1
ATOM 2189 C CA . GLN A 1 272 ? -1.708 17.374 0.716 1.00 82.25 272 GLN A CA 1
ATOM 2190 C C . GLN A 1 272 ? -2.414 17.396 -0.652 1.00 82.25 272 GLN A C 1
ATOM 2192 O O . GLN A 1 272 ? -3.168 18.321 -0.951 1.00 82.25 272 GLN A O 1
ATOM 2197 N N . SER A 1 273 ? -2.181 16.378 -1.476 1.00 85.00 273 SER A N 1
ATOM 2198 C CA . SER A 1 273 ? -2.778 16.182 -2.796 1.00 85.00 273 SER A CA 1
ATOM 2199 C C . SER A 1 273 ? -3.281 14.748 -2.926 1.00 85.00 273 SER A C 1
ATOM 2201 O O . SER A 1 273 ? -2.978 13.907 -2.087 1.00 85.00 273 SER A O 1
ATOM 2203 N N . TYR A 1 274 ? -4.042 14.470 -3.982 1.00 88.00 274 TYR A N 1
ATOM 2204 C CA . TYR A 1 274 ? -4.431 13.101 -4.312 1.00 88.00 274 TYR A CA 1
ATOM 2205 C C . TYR A 1 274 ? -3.188 12.273 -4.661 1.00 88.00 274 TYR A C 1
ATOM 2207 O O . TYR A 1 274 ? -2.312 12.753 -5.384 1.00 88.00 274 TYR A O 1
ATOM 2215 N N . SER A 1 275 ? -3.127 11.044 -4.156 1.00 91.31 275 SER A N 1
ATOM 2216 C CA . SER A 1 275 ? -2.078 10.082 -4.490 1.00 91.31 275 SER A CA 1
ATOM 2217 C C . SER A 1 275 ? -2.482 9.219 -5.683 1.00 91.31 275 SER A C 1
ATOM 2219 O O . SER A 1 275 ? -1.641 8.845 -6.491 1.00 91.31 275 SER A O 1
ATOM 2221 N N . PHE A 1 276 ? -3.766 8.908 -5.844 1.00 95.31 276 PHE A N 1
ATOM 2222 C CA . PHE A 1 276 ? -4.234 7.952 -6.840 1.00 95.31 276 PHE A CA 1
ATOM 2223 C C . PHE A 1 276 ? -5.184 8.635 -7.816 1.00 95.31 276 PHE A C 1
ATOM 2225 O O . PHE A 1 276 ? -6.289 9.049 -7.467 1.00 95.31 276 PHE A O 1
ATOM 2232 N N . SER A 1 277 ? -4.764 8.743 -9.074 1.00 94.94 277 SER A N 1
ATOM 2233 C CA . SER A 1 277 ? -5.595 9.319 -10.127 1.00 94.94 277 SER A CA 1
ATOM 2234 C C . SER A 1 277 ? -5.294 8.725 -11.488 1.00 94.94 277 SER A C 1
ATOM 2236 O O . SER A 1 277 ? -4.165 8.308 -11.740 1.00 94.94 277 SER A O 1
ATOM 2238 N N . LYS A 1 278 ? -6.274 8.767 -12.386 1.00 95.69 278 LYS A N 1
ATOM 2239 C CA . LYS A 1 278 ? -6.120 8.396 -13.793 1.00 95.69 278 LYS A CA 1
ATOM 2240 C C . LYS A 1 278 ? -7.056 9.246 -14.638 1.00 95.69 278 LYS A C 1
ATOM 2242 O O . LYS A 1 278 ? -8.233 9.379 -14.316 1.00 95.69 278 LYS A O 1
ATOM 2247 N N . GLN A 1 279 ? -6.531 9.869 -15.688 1.00 93.50 279 GLN A N 1
ATOM 2248 C CA . GLN A 1 279 ? -7.280 10.723 -16.616 1.00 93.50 279 GLN A CA 1
ATOM 2249 C C . GLN A 1 279 ? -8.109 11.816 -15.909 1.00 93.50 279 GLN A C 1
ATOM 2251 O O . GLN A 1 279 ? -9.218 12.151 -16.319 1.00 93.50 279 GLN A O 1
ATOM 2256 N N . GLY A 1 280 ? -7.575 12.368 -14.814 1.00 91.38 280 GLY A N 1
ATOM 2257 C CA . GLY A 1 280 ? -8.231 13.400 -14.001 1.00 91.38 280 GLY A CA 1
ATOM 2258 C C . GLY A 1 280 ? -9.263 12.887 -12.986 1.00 91.38 280 GLY A C 1
ATOM 2259 O O . GLY A 1 280 ? -9.705 13.668 -12.142 1.00 91.38 280 GLY A O 1
ATOM 2260 N N . ILE A 1 281 ? -9.612 11.598 -13.012 1.00 94.12 281 ILE A N 1
ATOM 2261 C CA . ILE A 1 281 ? -10.427 10.947 -11.979 1.00 94.12 281 ILE A CA 1
ATOM 2262 C C . ILE A 1 281 ? -9.540 10.699 -10.757 1.00 94.12 281 ILE A C 1
ATOM 2264 O O . ILE A 1 281 ? -8.424 10.204 -10.898 1.00 94.12 281 ILE A O 1
ATOM 2268 N N . LYS A 1 282 ? -10.022 11.063 -9.565 1.00 95.56 282 LYS A N 1
ATOM 2269 C CA . LYS A 1 282 ? -9.311 10.902 -8.288 1.00 95.56 282 LYS A CA 1
ATOM 2270 C C . LYS A 1 282 ? -9.908 9.725 -7.523 1.00 95.56 282 LYS A C 1
ATOM 2272 O O . LYS A 1 282 ? -11.119 9.696 -7.326 1.00 95.56 282 LYS A O 1
ATOM 2277 N N . TYR A 1 283 ? -9.069 8.800 -7.071 1.00 96.69 283 TYR A N 1
ATOM 2278 C CA . TYR A 1 283 ? -9.497 7.556 -6.428 1.00 96.69 283 TYR A CA 1
ATOM 2279 C C . TYR A 1 283 ? -9.392 7.578 -4.905 1.00 96.69 283 TYR A C 1
ATOM 2281 O O . TYR A 1 283 ? -10.074 6.794 -4.252 1.00 96.69 283 TYR A O 1
ATOM 2289 N N . ASP A 1 284 ? -8.597 8.482 -4.327 1.00 95.69 284 ASP A N 1
ATOM 2290 C CA . ASP A 1 284 ? -8.332 8.555 -2.885 1.00 95.69 284 ASP A CA 1
ATOM 2291 C C . ASP A 1 284 ? -9.605 8.541 -2.018 1.00 95.69 284 ASP A C 1
ATOM 2293 O O . ASP A 1 284 ? -9.659 7.845 -1.008 1.00 95.69 284 ASP A O 1
ATOM 2297 N N . GLU A 1 285 ? -10.658 9.267 -2.398 1.00 95.19 285 GLU A N 1
ATOM 2298 C CA . GLU A 1 285 ? -11.901 9.308 -1.612 1.00 95.19 285 GLU A CA 1
ATOM 2299 C C . GLU A 1 285 ? -12.654 7.968 -1.634 1.00 95.19 285 GLU A C 1
ATOM 2301 O O . GLU A 1 285 ? -13.130 7.496 -0.596 1.00 95.19 285 GLU A O 1
ATOM 2306 N N . GLU A 1 286 ? -12.726 7.312 -2.793 1.00 96.50 286 GLU A N 1
ATOM 2307 C CA . GLU A 1 286 ? -13.348 5.992 -2.911 1.00 96.50 286 GLU A CA 1
ATOM 2308 C C . GLU A 1 286 ? -12.512 4.925 -2.192 1.00 96.50 286 GLU A C 1
ATOM 2310 O O . GLU A 1 286 ? -13.059 4.112 -1.448 1.00 96.50 286 GLU A O 1
ATOM 2315 N N . MET A 1 287 ? -11.181 4.986 -2.304 1.00 97.25 287 MET A N 1
ATOM 2316 C CA . MET A 1 287 ? -10.277 4.129 -1.532 1.00 97.25 287 MET A CA 1
ATOM 2317 C C . MET A 1 287 ? -10.508 4.298 -0.026 1.00 97.25 287 MET A C 1
ATOM 2319 O O . MET A 1 287 ? -10.723 3.311 0.677 1.00 97.25 287 MET A O 1
ATOM 2323 N N . LEU A 1 288 ? -10.538 5.540 0.468 1.00 95.56 288 LEU A N 1
ATOM 2324 C CA . LEU A 1 288 ? -10.774 5.850 1.879 1.00 95.56 288 LEU A CA 1
ATOM 2325 C C . LEU A 1 288 ? -12.117 5.301 2.371 1.00 95.56 288 LEU A C 1
ATOM 2327 O O . LEU A 1 288 ? -12.180 4.662 3.418 1.00 95.56 288 LEU A O 1
ATOM 2331 N N . THR A 1 289 ? -13.194 5.562 1.632 1.00 95.50 289 THR A N 1
ATOM 2332 C CA . THR A 1 289 ? -14.550 5.141 2.021 1.00 95.50 289 THR A CA 1
ATOM 2333 C C . THR A 1 289 ? -14.777 3.639 1.861 1.00 95.50 289 THR A C 1
ATOM 2335 O O . THR A 1 289 ? -15.668 3.081 2.504 1.00 95.50 289 THR A O 1
ATOM 2338 N N . SER A 1 290 ? -13.963 2.968 1.043 1.00 97.00 290 SER A N 1
ATOM 2339 C CA . SER A 1 290 ? -13.992 1.516 0.893 1.00 97.00 290 SER A CA 1
ATOM 2340 C C . SER A 1 290 ? -13.331 0.760 2.045 1.00 97.00 290 SER A C 1
ATOM 2342 O O . SER A 1 290 ? -13.660 -0.413 2.226 1.00 97.00 290 SER A O 1
ATOM 2344 N N . PHE A 1 291 ? -12.433 1.402 2.810 1.00 97.50 291 PHE A N 1
ATOM 2345 C CA . PHE A 1 291 ? -11.745 0.757 3.926 1.00 97.50 291 PHE A CA 1
ATOM 2346 C C . PHE A 1 291 ? -12.750 0.265 4.968 1.00 97.50 291 PHE A C 1
ATOM 2348 O O . PHE A 1 291 ? -13.616 1.016 5.429 1.00 97.50 291 PHE A O 1
ATOM 2355 N N . LYS A 1 292 ? -12.602 -0.995 5.372 1.00 96.12 292 LYS A N 1
ATOM 2356 C CA . LYS A 1 292 ? -13.465 -1.649 6.351 1.00 96.12 292 LYS A CA 1
ATOM 2357 C C . LYS A 1 292 ? -12.647 -2.569 7.233 1.00 96.12 292 LYS A C 1
ATOM 2359 O O . LYS A 1 292 ? -11.830 -3.338 6.738 1.00 96.12 292 LYS A O 1
ATOM 2364 N N . PHE A 1 293 ? -12.946 -2.569 8.528 1.00 95.94 293 PHE A N 1
ATOM 2365 C CA . PHE A 1 293 ? -12.638 -3.748 9.333 1.00 95.94 293 PHE A CA 1
ATOM 2366 C C . PHE A 1 293 ? -13.601 -4.866 8.931 1.00 95.94 293 PHE A C 1
ATOM 2368 O O . PHE A 1 293 ? -14.798 -4.613 8.756 1.00 95.94 293 PHE A O 1
ATOM 2375 N N . ILE A 1 294 ? -13.083 -6.075 8.766 1.00 92.00 294 ILE A N 1
ATOM 2376 C CA . ILE A 1 294 ? -13.876 -7.280 8.523 1.00 92.00 294 ILE A CA 1
ATOM 2377 C C . ILE A 1 294 ? -13.853 -8.158 9.774 1.00 92.00 294 ILE A C 1
ATOM 2379 O O . ILE A 1 294 ? -13.140 -7.872 10.731 1.00 92.00 294 ILE A O 1
ATOM 2383 N N . ASP A 1 295 ? -14.672 -9.200 9.777 1.00 79.44 295 ASP A N 1
ATOM 2384 C CA . ASP A 1 295 ? -14.664 -10.223 10.815 1.00 79.44 295 ASP A CA 1
ATOM 2385 C C . ASP A 1 295 ? -14.460 -11.563 10.113 1.00 79.44 295 ASP A C 1
ATOM 2387 O O . ASP A 1 295 ? -15.385 -12.080 9.483 1.00 79.44 295 ASP A O 1
ATOM 2391 N N . SER A 1 296 ? -13.212 -12.037 10.076 1.00 64.56 296 SER A N 1
ATOM 2392 C CA . SER A 1 296 ? -12.852 -13.265 9.358 1.00 64.56 296 SER A CA 1
ATOM 2393 C C . SER A 1 296 ? -12.689 -14.489 10.265 1.00 64.56 296 SER A C 1
ATOM 2395 O O . SER A 1 296 ? -12.366 -15.567 9.763 1.00 64.56 296 SER A O 1
ATOM 2397 N N . LYS A 1 297 ? -12.928 -14.338 11.578 1.00 58.53 297 LYS A N 1
ATOM 2398 C CA . LYS A 1 297 ? -12.705 -15.365 12.609 1.00 58.53 297 LYS A CA 1
ATOM 2399 C C . LYS A 1 297 ? -13.993 -15.898 13.227 1.00 58.53 297 LYS A C 1
ATOM 2401 O O . LYS A 1 297 ? -14.953 -15.124 13.404 1.00 58.53 297 LYS A O 1
#

Secondary structure (DSSP, 8-state):
--PPPPP-------------------TTS-TTSTTHHHHHHHHHTTSS---TTS---TTSPPPHHHHHHHHHHHHHHHHHHHHT--EEEEE-SSSEEEEEETTTTEEEEEESEEEEEEEEEEEETTEEEEEEEEEEEEEEE-SSEEEEEESEEEEEEEEEEETTEEEEEEEEEEE--HHHHH-HHHHTT--EEEEEEEE--SHHHHHHHHHHHH-TT-EEEEEEE-SSTTEEEEEEEP-SS-TTT-SS---SEEEEEEETTTTEEEEEEEESS-S-EETTEE-HHHHHHH-EE----

Sequence (297 aa):
MKKFSYGIALGLLISFIPATIAATTFFDVQLNSWYNDSVMKLSGLGIIQGYSDGSYKPDKNVNRAELAVIIDRLLTYVENEKQNKKSEITKIDEEWNEYINYEYDFSIKFPANIDHANGSCTWENESYRPETVALPVKIFEGNNDFFIANEFYFKLTKETIKGDVNYFEGCERVNNSYENLKNESERSYQNSWNLKMRLVKNDQELETFIHENYGQGCKIKGKTGTTQNGVYKVEILTDGKDLDMSTCVLNGAYSLFYNSNTNAAVTWGMGQSYSFSKQGIKYDEEMLTSFKFIDSK

Radius of gyration: 27.76 Å; chains: 1; bounding box: 46×74×93 Å

Foldseek 3Di:
DDDDDDDDDDDPPPPPDPDDLDQQDAPPQDPPDPCNVVVSVCVSLVLDDCDPVSHNPVVDDQDPVNVVSSVVSVVVSVVVCVVVVQKDWADPDQFWIKIAGPVQQKIFIDTQWFWAQQADWDCDPQAIDGHTDIAGWDWADDPFKIKIWGQKGKDFDDWDDDPNDIGGPDIDIGGDHPVLCVDPVSCVRILMKMKGKDQAQDLVSVLVVQCVVFFDQKHFPDWDDDPDPQKTWTDIDWNPDDCVPGRGNQAADKTWMARNVRSMIIIIHCHNDASGHDPRRGCVVVRVVRMDRHDPD

pLDDT: mean 88.73, std 14.05, range [37.56, 98.5]